Protein AF-A0A430R6B4-F1 (afdb_monomer)

Mean predicted aligned error: 9.4 Å

Nearest PDB structures (foldseek):
  2xro-assembly1_E  TM=3.980E-01  e=8.060E-06  Pseudomonas putida
  8ejv-assembly1_A  TM=4.024E-01  e=3.769E-05  Pseudomonas putida KT2440
  8eju-assembly1_A  TM=3.952E-01  e=7.681E-05  Pseudomonas putida KT2440
  5whm-assembly1_A  TM=3.702E-01  e=1.045E-03  Brucella abortus
  2g7u-assembly1_A  TM=3.696E-01  e=1.492E-03  Rhodococcus jostii RHA1

Seque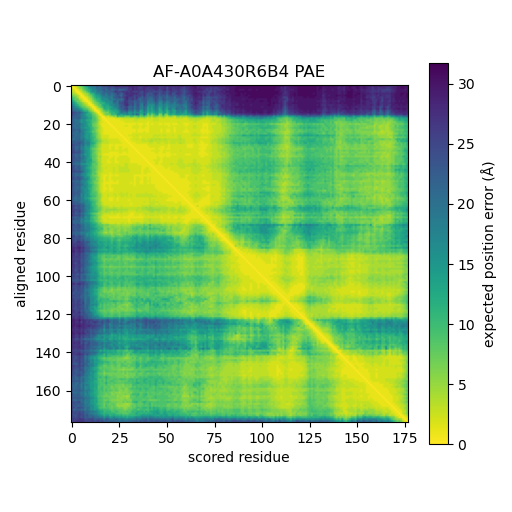nce (177 aa):
MRAPGYPLPHMDSRDIGPLKVLKLLYFNPEGLPLAEISRQLELSSRVVRRALRALEAEGFTAFDPMSRRYLIRYPHPFVDIPQAVDDPLFYQELVDAVFARTHLRAYVLSVRPWGLHLEATSGHQGQRLWPFPWNRKPATAHAHASAGGRAILAHLPEELVHGHLHRFPPKPFTPLT

Solvent-accessible surface area (backbone atoms only — not comparable to full-atom values): 10584 Å² total; per-residue (Å²): 136,83,81,83,83,74,84,75,75,91,72,60,88,85,74,45,53,44,60,53,51,51,56,52,28,67,79,34,60,84,32,43,38,67,69,54,53,16,60,78,66,76,40,56,63,68,57,48,49,52,25,50,51,53,34,37,76,66,32,50,29,39,76,40,85,85,81,56,19,40,26,59,30,42,74,49,63,90,55,94,66,84,76,77,77,84,57,55,53,56,50,44,54,54,15,45,56,50,18,77,74,65,78,44,71,28,70,34,74,48,80,49,60,82,18,23,28,50,61,23,66,29,76,57,91,89,64,79,84,47,55,47,76,91,70,49,58,66,74,39,61,52,30,80,81,36,75,66,36,40,57,53,48,72,74,46,59,66,72,53,42,51,55,51,38,73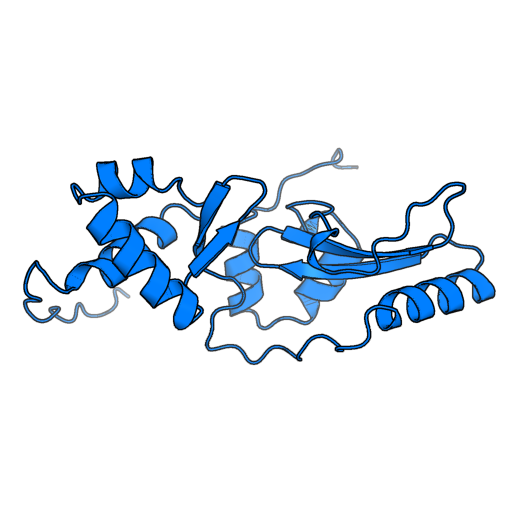,50,41,60,91,73,86,89,64,82,91,126

Secondary structure (DSSP, 8-state):
-PPP-PPPP---TTT-HHHHHHHHHHT-TT-B-HHHHHHHHT--HHHHHHHHHHHHHTTSEEEETTTTEEEE-SS-TTS--PPPPS-TTHHHHHHHHHHHHH-S-EEEEEEETTEEEEEEEES-TTPPP--SGGGPPEEES-GGGSHHHHHHHTTS-HHHHHHHHHHS-----S---

Radius of gyration: 19.56 Å; Cα contacts (8 Å, |Δi|>4): 222; chains: 1; bounding box: 59×36×47 Å

Structure (mmCIF, N/CA/C/O backbone):
data_AF-A0A430R6B4-F1
#
_entry.id   AF-A0A430R6B4-F1
#
loop_
_atom_site.group_PDB
_atom_site.id
_atom_site.type_symbol
_atom_site.label_atom_id
_atom_site.label_alt_id
_atom_site.label_comp_id
_atom_site.label_asym_id
_atom_site.label_entity_id
_atom_site.label_seq_id
_atom_site.pdbx_PDB_ins_code
_atom_site.Cartn_x
_atom_site.Cartn_y
_atom_site.Cartn_z
_atom_site.occupancy
_atom_site.B_iso_or_equiv
_atom_site.auth_seq_id
_atom_site.auth_comp_id
_atom_site.auth_asym_id
_atom_site.auth_atom_id
_atom_site.pdbx_PDB_model_num
ATOM 1 N N . MET A 1 1 ? -32.746 0.762 -8.325 1.00 36.72 1 MET A N 1
ATOM 2 C CA . MET A 1 1 ? -33.145 -0.419 -7.527 1.00 36.72 1 MET A CA 1
ATOM 3 C C . MET A 1 1 ? -32.350 -0.412 -6.227 1.00 36.72 1 MET A C 1
ATOM 5 O O . MET A 1 1 ? -31.131 -0.375 -6.295 1.00 36.72 1 MET A O 1
ATOM 9 N N . ARG A 1 2 ? -33.013 -0.345 -5.063 1.00 33.59 2 ARG A N 1
ATOM 10 C CA . ARG A 1 2 ? -32.363 -0.464 -3.743 1.00 33.59 2 ARG A CA 1
ATOM 11 C C . ARG A 1 2 ? -32.211 -1.951 -3.414 1.00 33.59 2 ARG A C 1
ATOM 13 O O . ARG A 1 2 ? -33.189 -2.682 -3.537 1.00 33.59 2 ARG A O 1
ATOM 20 N N . ALA A 1 3 ? -31.013 -2.384 -3.025 1.00 34.34 3 ALA A N 1
ATOM 21 C CA . ALA A 1 3 ? -30.776 -3.756 -2.582 1.00 34.34 3 ALA A CA 1
ATOM 22 C C . ALA A 1 3 ? -31.627 -4.083 -1.332 1.00 34.34 3 ALA A C 1
ATOM 24 O O . ALA A 1 3 ? -31.813 -3.199 -0.487 1.00 34.34 3 ALA A O 1
ATOM 25 N N . PRO A 1 4 ? -32.158 -5.313 -1.206 1.00 42.06 4 PRO A N 1
ATOM 26 C CA . PRO A 1 4 ? -32.977 -5.717 -0.068 1.00 42.06 4 PRO A CA 1
ATOM 27 C C . PRO A 1 4 ? -32.135 -5.748 1.214 1.00 42.06 4 PRO A C 1
ATOM 29 O O . PRO A 1 4 ? -31.066 -6.357 1.264 1.00 42.06 4 PRO A O 1
ATOM 32 N N . GLY A 1 5 ? -32.614 -5.060 2.251 1.00 37.56 5 GLY A N 1
ATOM 33 C CA . GLY A 1 5 ? -31.974 -5.027 3.562 1.00 37.56 5 GLY A CA 1
ATOM 34 C C . GLY A 1 5 ? -32.165 -6.354 4.286 1.00 37.56 5 GLY A C 1
ATOM 35 O O . GLY A 1 5 ? -33.255 -6.637 4.773 1.00 37.56 5 GLY A O 1
ATOM 36 N N . TYR A 1 6 ? -31.103 -7.152 4.374 1.00 35.84 6 TYR A N 1
ATOM 37 C CA . TYR A 1 6 ? -31.054 -8.282 5.295 1.00 35.84 6 TYR A CA 1
ATOM 38 C C . TYR A 1 6 ? -30.935 -7.749 6.730 1.00 35.84 6 TYR A C 1
ATOM 40 O O . TYR A 1 6 ? -30.003 -6.985 7.007 1.00 35.84 6 TYR A O 1
ATOM 48 N N . PRO A 1 7 ? -31.843 -8.112 7.654 1.00 38.75 7 PRO A N 1
ATOM 49 C CA . PRO A 1 7 ? -31.666 -7.777 9.057 1.00 38.75 7 PRO A CA 1
ATOM 50 C C . PRO A 1 7 ? -30.423 -8.508 9.571 1.00 38.75 7 PRO A C 1
ATOM 52 O O . PRO A 1 7 ? -30.335 -9.734 9.515 1.00 38.75 7 PRO A O 1
ATOM 55 N N . LEU A 1 8 ? -29.435 -7.739 10.030 1.00 42.75 8 LEU A N 1
ATOM 56 C CA . LEU A 1 8 ? -28.231 -8.298 10.633 1.00 42.75 8 LEU A CA 1
ATOM 57 C C . LEU A 1 8 ? -28.614 -8.979 11.960 1.00 42.75 8 LEU A C 1
ATOM 59 O O . LEU A 1 8 ? -29.357 -8.380 12.743 1.00 42.75 8 LEU A O 1
ATOM 63 N N . PRO A 1 9 ? -28.125 -10.203 12.236 1.00 42.97 9 PRO A N 1
ATOM 64 C CA . PRO A 1 9 ? -28.369 -10.869 13.508 1.00 42.97 9 PRO A CA 1
ATOM 65 C C . PRO A 1 9 ? -27.849 -10.006 14.660 1.00 42.97 9 PRO A C 1
ATOM 67 O O . PRO A 1 9 ? -26.835 -9.315 14.530 1.00 42.97 9 PRO A O 1
ATOM 70 N N . HIS A 1 10 ? -28.565 -10.030 15.784 1.00 43.12 10 HIS A N 1
ATOM 71 C CA . HIS A 1 10 ? -28.257 -9.244 16.974 1.00 43.12 10 HIS A CA 1
ATOM 72 C C . HIS A 1 10 ? -26.902 -9.700 17.546 1.00 43.12 10 HIS A C 1
ATOM 74 O O . HIS A 1 10 ? -26.824 -10.653 18.314 1.00 43.12 10 HIS A O 1
ATOM 80 N N . MET A 1 11 ? -25.812 -9.062 17.111 1.00 42.56 11 MET A N 1
ATOM 81 C CA . MET A 1 11 ? -24.463 -9.387 17.571 1.00 42.56 11 MET A CA 1
ATOM 82 C C . MET A 1 11 ? -24.251 -8.823 18.973 1.00 42.56 11 MET A C 1
ATOM 84 O O . MET A 1 11 ? -24.519 -7.647 19.230 1.00 42.56 11 MET A O 1
ATOM 88 N N . ASP A 1 12 ? -23.763 -9.665 19.877 1.00 44.97 12 ASP A N 1
ATOM 89 C CA . ASP A 1 12 ? -23.450 -9.279 21.244 1.00 44.97 12 ASP A CA 1
ATOM 90 C C . ASP A 1 12 ? -22.306 -8.247 21.265 1.00 44.97 12 ASP A C 1
ATOM 92 O O . ASP A 1 12 ? -21.306 -8.358 20.549 1.00 44.97 12 ASP A O 1
ATOM 96 N N . SER A 1 13 ? -22.461 -7.207 22.084 1.00 50.22 13 SER A N 1
ATOM 97 C CA . SER A 1 13 ? -21.647 -5.979 22.095 1.00 50.22 13 SER A CA 1
ATOM 98 C C . SER A 1 13 ? -20.134 -6.195 22.284 1.00 50.22 13 SER A C 1
ATOM 100 O O . SER A 1 13 ? -19.345 -5.296 21.971 1.00 50.22 13 SER A O 1
ATOM 102 N N . ARG A 1 14 ? -19.727 -7.379 22.762 1.00 50.97 14 ARG A N 1
A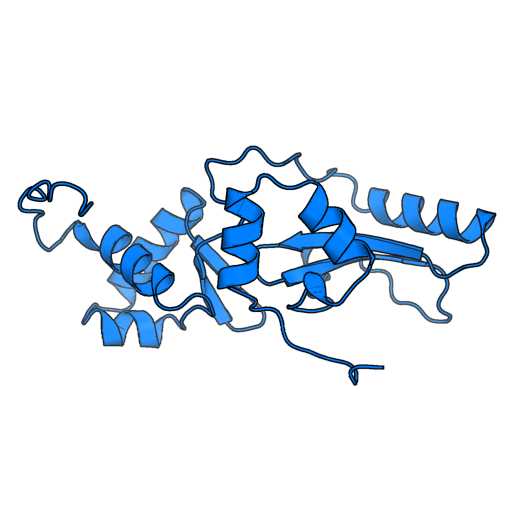TOM 103 C CA . ARG A 1 14 ? -18.344 -7.747 23.108 1.00 50.97 14 ARG A CA 1
ATOM 104 C C . ARG A 1 14 ? -17.543 -8.363 21.950 1.00 50.97 14 ARG A C 1
ATOM 106 O O . ARG A 1 14 ? -16.316 -8.262 21.986 1.00 50.97 14 ARG A O 1
ATOM 113 N N . ASP A 1 15 ? -18.203 -8.868 20.903 1.00 56.75 15 ASP A N 1
ATOM 114 C CA . ASP A 1 15 ? -17.559 -9.532 19.749 1.00 56.75 15 ASP A CA 1
ATOM 115 C C . ASP A 1 15 ? -17.577 -8.706 18.450 1.00 56.75 15 ASP A C 1
ATOM 117 O O . ASP A 1 15 ? -16.937 -9.053 17.460 1.00 56.75 15 ASP A O 1
ATOM 121 N N . ILE A 1 16 ? -18.216 -7.533 18.454 1.00 63.69 16 ILE A N 1
ATOM 122 C CA . ILE A 1 16 ? -18.302 -6.640 17.278 1.00 63.69 16 ILE A CA 1
ATOM 123 C C . ILE A 1 16 ? -17.039 -5.774 17.095 1.00 63.69 16 ILE A C 1
ATOM 125 O O . ILE A 1 16 ? -16.993 -4.924 16.211 1.00 63.69 16 ILE A O 1
ATOM 129 N N . GLY A 1 17 ? -16.011 -5.934 17.936 1.00 78.38 17 GLY A N 1
ATOM 130 C CA . GLY A 1 17 ? -14.803 -5.097 17.924 1.00 78.38 17 GLY A CA 1
ATOM 131 C C . GLY A 1 17 ? -14.117 -5.034 16.550 1.00 78.38 17 GLY A C 1
ATOM 132 O O . GLY A 1 17 ? -13.979 -3.936 16.009 1.00 78.38 17 GLY A O 1
ATOM 133 N N . PRO A 1 18 ? -13.740 -6.177 15.945 1.00 90.62 18 PRO A N 1
ATOM 134 C CA . PRO A 1 18 ? -13.118 -6.210 14.619 1.00 90.62 18 PRO A CA 1
ATOM 135 C C . PRO A 1 18 ? -14.007 -5.629 13.511 1.00 90.62 18 PRO A C 1
ATOM 137 O O . PRO A 1 18 ? -13.553 -4.792 12.736 1.00 90.62 18 PRO A O 1
ATOM 140 N N . LEU A 1 19 ? -15.294 -5.989 13.468 1.00 90.75 19 LEU A N 1
ATOM 141 C CA . LEU A 1 19 ? -16.218 -5.485 12.443 1.00 90.75 19 LEU A CA 1
ATOM 142 C C . LEU A 1 19 ? -16.472 -3.976 12.573 1.00 90.75 19 LEU A C 1
ATOM 144 O O . LEU A 1 19 ? -16.526 -3.274 11.566 1.00 90.75 19 LEU A O 1
ATOM 148 N N . LYS A 1 20 ? -16.580 -3.452 13.802 1.00 91.38 20 LYS A N 1
ATOM 149 C CA . LYS A 1 20 ? -16.680 -2.006 14.060 1.00 91.38 20 LYS A CA 1
ATOM 150 C C . LYS A 1 20 ? -15.428 -1.269 13.591 1.00 91.38 20 LYS A C 1
ATOM 152 O O . LYS A 1 20 ? -15.552 -0.214 12.976 1.00 91.38 20 LYS A O 1
ATOM 157 N N . VAL A 1 21 ? -14.242 -1.831 13.838 1.00 94.56 21 VAL A N 1
ATOM 158 C CA . VAL A 1 21 ? -12.972 -1.269 13.355 1.00 94.56 21 VAL A CA 1
ATOM 159 C C . VAL A 1 21 ? -12.921 -1.273 11.829 1.00 94.56 21 VAL A C 1
ATOM 161 O O . VAL A 1 21 ? -12.624 -0.235 11.246 1.00 94.56 21 VAL A O 1
ATOM 164 N N . LEU A 1 22 ? -13.271 -2.382 11.171 1.00 92.62 22 LEU A N 1
ATOM 165 C CA . LEU A 1 22 ? -13.315 -2.443 9.706 1.00 92.62 22 LEU A CA 1
ATOM 166 C C . LEU A 1 22 ? -14.293 -1.432 9.117 1.00 92.62 22 LEU A C 1
ATOM 168 O O . LEU A 1 22 ? -13.925 -0.688 8.212 1.00 92.62 22 LEU A O 1
ATOM 172 N N . LYS A 1 23 ? -15.514 -1.361 9.658 1.00 92.31 23 LYS A N 1
ATOM 173 C CA . LYS A 1 23 ? -16.519 -0.386 9.226 1.00 92.31 23 LYS A CA 1
ATOM 174 C C . LYS A 1 23 ? -16.000 1.042 9.377 1.00 92.31 23 LYS A C 1
ATOM 176 O O . LYS A 1 23 ? -16.183 1.847 8.473 1.00 92.31 23 LYS A O 1
ATOM 181 N N . LEU A 1 24 ? -15.343 1.357 10.493 1.00 94.06 24 LEU A N 1
ATOM 182 C CA . LEU A 1 24 ? -14.777 2.682 10.709 1.00 94.06 24 LEU A CA 1
ATOM 183 C C . LEU A 1 24 ? -13.667 2.998 9.695 1.00 94.06 24 LEU A C 1
ATOM 185 O O . LEU A 1 24 ? -13.691 4.060 9.081 1.00 94.06 24 LEU A O 1
ATOM 189 N N . LEU A 1 25 ? -12.725 2.078 9.485 1.00 91.56 25 LEU A N 1
ATOM 190 C CA . LEU A 1 25 ? -11.629 2.272 8.532 1.00 91.56 25 LEU A CA 1
ATOM 191 C C . LEU A 1 25 ? -12.112 2.326 7.074 1.00 91.56 25 LEU A C 1
ATOM 193 O O . LEU A 1 25 ? -11.490 2.997 6.260 1.00 91.56 25 LEU A O 1
ATOM 197 N N . TYR A 1 26 ? -13.234 1.683 6.744 1.00 87.50 26 TYR A N 1
ATOM 198 C CA . TYR A 1 26 ? -13.853 1.771 5.417 1.00 87.50 26 TYR A CA 1
ATOM 199 C C . TYR A 1 26 ? -14.278 3.202 5.070 1.00 87.50 26 TYR A C 1
ATOM 201 O O . TYR A 1 26 ? -14.054 3.659 3.952 1.00 87.50 26 TYR A O 1
ATOM 209 N N . PHE A 1 27 ? -14.828 3.932 6.042 1.00 87.25 27 PHE A N 1
ATOM 210 C CA . PHE A 1 27 ? -15.220 5.333 5.866 1.00 87.25 27 PHE A CA 1
ATOM 211 C C . PHE A 1 27 ? -14.067 6.334 6.051 1.00 87.25 27 PHE A C 1
ATOM 213 O O . PHE A 1 27 ? -14.273 7.522 5.833 1.00 87.25 27 PHE A O 1
ATOM 220 N N . ASN A 1 28 ? -12.874 5.873 6.437 1.00 88.25 28 ASN A N 1
ATOM 221 C CA . ASN A 1 28 ? -11.681 6.704 6.633 1.00 88.25 28 ASN A CA 1
ATOM 222 C C . ASN A 1 28 ? -10.501 6.077 5.863 1.00 88.25 28 ASN A C 1
ATOM 224 O O . ASN A 1 28 ? -9.623 5.460 6.477 1.00 88.25 28 ASN A O 1
ATOM 228 N N . PRO A 1 29 ? -10.492 6.145 4.517 1.00 79.38 29 PRO A N 1
ATOM 229 C CA . PRO A 1 29 ? -9.529 5.425 3.678 1.00 79.38 29 PRO A CA 1
ATOM 230 C C . PRO A 1 29 ? -8.070 5.891 3.842 1.00 79.38 29 PRO A C 1
ATOM 232 O O . PRO A 1 29 ? -7.138 5.120 3.603 1.00 79.38 29 PRO A O 1
ATOM 235 N N . GLU A 1 30 ? -7.847 7.124 4.294 1.00 80.31 30 GLU A N 1
ATOM 236 C CA . GLU A 1 30 ? -6.547 7.648 4.732 1.00 80.31 30 GLU A CA 1
ATOM 237 C C . GLU A 1 30 ? -6.039 6.989 6.026 1.00 80.31 30 GLU A C 1
ATOM 239 O O . GLU A 1 30 ? -4.856 7.080 6.364 1.00 80.31 30 GLU A O 1
ATOM 244 N N . GLY A 1 31 ? -6.940 6.297 6.721 1.00 89.19 31 GLY A N 1
ATOM 245 C CA . GLY A 1 31 ? -6.733 5.564 7.952 1.00 89.19 31 GLY A CA 1
ATOM 246 C C . GLY A 1 31 ? -6.585 6.432 9.190 1.00 89.19 31 GLY A C 1
ATOM 247 O O . GLY A 1 31 ? -6.429 7.654 9.144 1.00 89.19 31 GLY A O 1
ATOM 248 N N . LEU A 1 32 ? -6.619 5.770 10.342 1.00 94.44 32 LEU A N 1
ATOM 249 C CA . LEU A 1 32 ? -6.758 6.431 11.635 1.00 94.44 32 LEU A CA 1
ATOM 250 C C . LEU A 1 32 ? -5.659 6.010 12.620 1.00 94.44 32 LEU A C 1
ATOM 252 O O . LEU A 1 32 ? -5.283 4.834 12.674 1.00 94.44 32 LEU A O 1
ATOM 256 N N . PRO A 1 33 ? -5.153 6.937 13.452 1.00 95.44 33 PRO A N 1
ATOM 257 C CA . PRO A 1 33 ? -4.337 6.583 14.606 1.00 95.44 33 PRO A CA 1
ATOM 258 C C . PRO A 1 33 ? -5.130 5.736 15.612 1.00 95.44 33 PRO A C 1
ATOM 260 O O . PRO A 1 33 ? -6.336 5.908 15.783 1.00 95.44 33 PRO A O 1
ATOM 263 N N . LEU A 1 34 ? -4.440 4.883 16.377 1.00 95.06 34 LEU A N 1
ATOM 264 C CA . LEU A 1 34 ? -5.071 4.029 17.398 1.00 95.06 34 LEU A CA 1
ATOM 265 C C . LEU A 1 34 ? -5.945 4.809 18.398 1.00 95.06 34 LEU A C 1
ATOM 267 O O . LEU A 1 34 ? -7.016 4.341 18.790 1.00 95.06 34 LE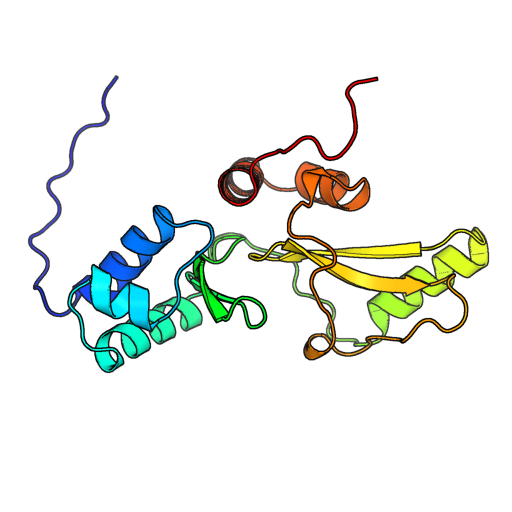U A O 1
ATOM 271 N N . ALA A 1 35 ? -5.462 5.971 18.845 1.00 94.81 35 ALA A N 1
ATOM 272 C CA . ALA A 1 35 ? -6.166 6.810 19.813 1.00 94.81 35 ALA A CA 1
ATOM 273 C C . ALA A 1 35 ? -7.495 7.325 19.245 1.00 94.81 35 ALA A C 1
ATOM 275 O O . ALA A 1 35 ? -8.499 7.364 19.950 1.00 94.81 35 ALA A O 1
ATOM 276 N N . GLU A 1 36 ? -7.517 7.646 17.954 1.00 96.12 36 GLU A N 1
ATOM 277 C CA . GLU A 1 36 ? -8.713 8.119 17.274 1.00 96.12 36 GLU A CA 1
ATOM 278 C C . GLU A 1 36 ? -9.732 7.001 17.063 1.00 96.12 36 GLU A C 1
ATOM 280 O O . GLU A 1 36 ? -10.909 7.199 17.347 1.00 96.12 36 GLU A O 1
ATOM 285 N N . ILE A 1 37 ? -9.278 5.800 16.692 1.00 96.12 37 ILE A N 1
ATOM 286 C CA . ILE A 1 37 ? -10.142 4.610 16.621 1.00 96.12 37 ILE A CA 1
ATOM 287 C C . ILE A 1 37 ? -10.757 4.313 17.996 1.00 96.12 37 ILE A C 1
ATOM 289 O O . ILE A 1 37 ? -11.951 4.051 18.101 1.00 96.12 37 ILE A O 1
ATOM 293 N N . SER A 1 38 ? -9.950 4.392 19.062 1.00 94.44 38 SER A N 1
ATOM 294 C CA . SER A 1 38 ? -10.416 4.195 20.446 1.00 94.44 38 SER A CA 1
ATOM 295 C C . SER A 1 38 ? -11.498 5.210 20.822 1.00 94.44 38 SER A C 1
ATOM 297 O O . SER A 1 38 ? -12.541 4.827 21.344 1.00 94.44 38 SER A O 1
ATOM 299 N N . ARG A 1 39 ? -11.270 6.490 20.501 1.00 94.25 39 ARG A N 1
ATOM 300 C CA . ARG A 1 39 ? -12.202 7.591 20.765 1.00 94.25 39 ARG A CA 1
ATOM 301 C C . ARG A 1 39 ? -13.516 7.428 20.002 1.00 94.25 39 ARG A C 1
ATOM 303 O O . ARG A 1 39 ? -14.569 7.527 20.613 1.00 94.25 39 ARG A O 1
ATOM 310 N N . GLN A 1 40 ? -13.462 7.179 18.694 1.00 93.31 40 GLN A N 1
ATOM 311 C CA . GLN A 1 40 ? -14.663 7.113 17.851 1.00 93.31 40 GLN A CA 1
ATOM 312 C C . GLN A 1 40 ? -15.526 5.877 18.118 1.00 93.31 40 GLN A C 1
ATOM 314 O O . GLN A 1 40 ? -16.735 5.924 17.921 1.00 93.31 40 GLN A O 1
ATOM 319 N N . LEU A 1 41 ? -14.919 4.770 18.552 1.00 92.44 41 LEU A N 1
ATOM 320 C CA . LEU A 1 41 ? -15.657 3.555 18.897 1.00 92.44 41 LEU A CA 1
ATOM 321 C C . LEU A 1 41 ? -16.059 3.489 20.375 1.00 92.44 41 LEU A C 1
ATOM 323 O O . LEU A 1 41 ? -16.725 2.529 20.755 1.00 92.44 41 LEU A O 1
ATOM 327 N N . GLU A 1 42 ? -15.631 4.457 21.193 1.00 90.75 42 GLU A N 1
ATOM 328 C CA . GLU A 1 42 ? -15.799 4.455 22.653 1.00 90.75 42 GLU A CA 1
ATOM 329 C C . GLU A 1 42 ? -15.262 3.162 23.302 1.00 90.75 42 GLU A C 1
ATOM 331 O O . GLU A 1 42 ? -15.824 2.604 24.243 1.00 90.75 42 GLU A O 1
ATOM 336 N N . LEU A 1 43 ? -14.140 2.656 22.778 1.00 89.62 43 LEU A N 1
ATOM 337 C CA . LEU A 1 43 ? -13.492 1.426 23.236 1.00 89.62 43 LEU A CA 1
ATOM 338 C C . LEU A 1 43 ? -12.129 1.725 23.853 1.00 89.62 43 LEU A C 1
ATOM 340 O O . LEU A 1 43 ? -11.384 2.589 23.392 1.00 89.62 43 LEU A O 1
ATOM 344 N N . SER A 1 44 ? -11.735 0.933 24.853 1.00 90.81 44 SER A N 1
ATOM 345 C CA . SER A 1 44 ? -10.379 1.037 25.397 1.00 90.81 44 SER A CA 1
ATOM 346 C C . SER A 1 44 ? -9.326 0.703 24.334 1.00 90.81 44 SER A C 1
ATOM 348 O O . SER A 1 44 ? -9.488 -0.221 23.528 1.00 90.81 44 SER A O 1
ATOM 350 N N . SER A 1 45 ? -8.172 1.374 24.388 1.00 92.00 45 SER A N 1
ATOM 351 C CA . SER A 1 45 ? -7.064 1.102 23.460 1.00 92.00 45 SER A CA 1
ATOM 352 C C . SER A 1 45 ? -6.545 -0.340 23.536 1.00 92.00 45 SER A C 1
ATOM 354 O O . SER A 1 45 ? -5.905 -0.809 22.596 1.00 92.00 45 SER A O 1
ATOM 356 N N . ARG A 1 46 ? -6.790 -1.063 24.640 1.00 90.00 46 ARG A N 1
ATOM 357 C CA . ARG A 1 46 ? -6.487 -2.500 24.755 1.00 90.00 46 ARG A CA 1
ATOM 358 C C . ARG A 1 46 ? -7.417 -3.336 23.874 1.00 90.00 46 ARG A C 1
ATOM 360 O O . ARG A 1 46 ? -6.936 -4.216 23.166 1.00 90.00 46 ARG A O 1
ATOM 367 N N . VAL A 1 47 ? -8.718 -3.040 23.890 1.00 90.69 47 VAL A N 1
ATOM 368 C CA . VAL A 1 47 ? -9.723 -3.725 23.061 1.00 90.69 47 VAL A CA 1
ATOM 369 C C . VAL A 1 47 ? -9.474 -3.446 21.582 1.00 90.69 47 VAL A C 1
ATOM 371 O O . VAL A 1 47 ? -9.401 -4.388 20.795 1.00 90.69 47 VAL A O 1
ATOM 374 N N . VAL A 1 48 ? -9.245 -2.182 21.213 1.00 93.06 48 VAL A N 1
ATOM 375 C CA . VAL A 1 48 ? -8.956 -1.806 19.820 1.00 93.06 48 VAL A CA 1
ATOM 376 C C . VAL A 1 48 ? -7.670 -2.458 19.316 1.00 93.06 48 VAL A C 1
ATOM 378 O O . VAL A 1 48 ? -7.666 -3.016 18.225 1.00 93.06 48 VAL A O 1
ATOM 381 N N . ARG A 1 49 ? -6.592 -2.477 20.115 1.00 93.19 49 ARG A N 1
ATOM 382 C CA . ARG A 1 49 ? -5.354 -3.184 19.737 1.00 93.19 49 ARG A CA 1
ATOM 383 C C . ARG A 1 49 ? -5.572 -4.673 19.514 1.00 93.19 49 ARG A C 1
ATOM 385 O O . ARG A 1 49 ? -4.998 -5.224 18.584 1.00 93.19 49 ARG A O 1
ATOM 392 N N . ARG A 1 50 ? -6.379 -5.329 20.353 1.00 92.44 50 ARG A N 1
ATOM 393 C CA . ARG A 1 50 ? -6.707 -6.749 20.170 1.00 92.44 50 ARG A CA 1
ATOM 394 C C . ARG A 1 50 ? -7.458 -6.974 18.856 1.00 92.44 50 ARG A C 1
ATOM 396 O O . ARG A 1 50 ? -7.110 -7.893 18.128 1.00 92.44 50 ARG A O 1
ATOM 403 N N . ALA A 1 51 ? -8.437 -6.122 18.550 1.00 93.56 51 ALA A N 1
ATOM 404 C CA . ALA A 1 51 ? -9.192 -6.191 17.302 1.00 93.56 51 ALA A CA 1
ATOM 405 C C . ALA A 1 51 ? -8.300 -5.954 16.072 1.00 93.56 51 ALA A C 1
ATOM 407 O O . ALA A 1 51 ? -8.325 -6.758 15.151 1.00 93.56 51 ALA A O 1
ATOM 408 N N . LEU A 1 52 ? -7.467 -4.907 16.082 1.00 94.75 52 LEU A N 1
ATOM 409 C CA . LEU A 1 52 ? -6.533 -4.609 14.991 1.00 94.75 52 LEU A CA 1
ATOM 410 C C . LEU A 1 52 ? -5.531 -5.741 14.766 1.00 94.75 52 LEU A C 1
ATOM 412 O O . LEU A 1 52 ? -5.332 -6.132 13.629 1.00 94.75 52 LEU A O 1
ATOM 416 N N . ARG A 1 53 ? -4.968 -6.329 15.829 1.00 92.94 53 ARG A N 1
ATOM 417 C CA . ARG A 1 53 ? -4.064 -7.482 15.693 1.00 92.94 53 ARG A CA 1
ATOM 418 C C . ARG A 1 53 ? -4.737 -8.678 15.025 1.00 92.94 53 ARG A C 1
ATOM 420 O O . ARG A 1 53 ? -4.112 -9.319 14.192 1.00 92.94 53 ARG A O 1
ATOM 427 N N . ALA A 1 54 ? -5.988 -8.972 15.384 1.00 92.00 54 ALA A N 1
ATOM 428 C CA . ALA A 1 54 ? -6.747 -10.042 14.739 1.00 92.00 54 ALA A CA 1
ATOM 429 C C . ALA A 1 54 ? -6.990 -9.731 13.252 1.00 92.00 54 ALA A C 1
ATOM 431 O O . ALA A 1 54 ? -6.767 -10.577 12.399 1.00 92.00 54 ALA A O 1
ATOM 432 N N . LEU A 1 55 ? -7.371 -8.492 12.932 1.00 93.25 55 LEU A N 1
ATOM 433 C CA . LEU A 1 55 ? -7.581 -8.059 11.550 1.00 93.25 55 LEU A CA 1
ATOM 434 C C . LEU A 1 55 ? -6.291 -8.034 10.717 1.00 93.25 55 LEU A C 1
ATOM 436 O O . LEU A 1 55 ? -6.336 -8.345 9.533 1.00 93.25 55 LEU A O 1
ATOM 440 N N . GLU A 1 56 ? -5.152 -7.659 11.302 1.00 91.25 56 GLU A N 1
ATOM 441 C CA . GLU A 1 56 ? -3.842 -7.691 10.640 1.00 91.25 56 GLU A CA 1
ATOM 442 C C . GLU A 1 56 ? -3.375 -9.125 10.387 1.00 91.25 56 GLU A C 1
ATOM 444 O O . GLU A 1 56 ? -2.863 -9.401 9.305 1.00 91.25 56 GLU A O 1
ATOM 449 N N . ALA A 1 57 ? -3.587 -10.035 11.345 1.00 88.94 57 ALA A N 1
ATOM 450 C CA . ALA A 1 57 ? -3.248 -11.451 11.194 1.00 88.94 57 ALA A CA 1
ATOM 451 C C . ALA A 1 57 ? -4.010 -12.105 10.030 1.00 88.94 57 ALA A C 1
ATOM 453 O O . ALA A 1 57 ? -3.427 -12.868 9.269 1.00 88.94 57 ALA A O 1
ATOM 454 N N . GLU A 1 58 ? -5.277 -11.733 9.850 1.00 89.62 58 GLU A N 1
ATOM 455 C CA . GLU A 1 58 ? -6.127 -12.185 8.739 1.00 89.62 58 GLU A CA 1
ATOM 456 C C . GLU A 1 58 ? -5.964 -11.331 7.461 1.00 89.62 58 GLU A C 1
ATOM 458 O O . GLU A 1 58 ? -6.668 -11.515 6.470 1.00 89.62 58 GLU A O 1
ATOM 463 N N . GLY A 1 59 ? -5.061 -10.344 7.463 1.00 88.06 59 GLY A N 1
ATOM 464 C CA . GLY A 1 59 ? -4.770 -9.516 6.293 1.00 88.06 59 GLY A CA 1
ATOM 465 C C . GLY A 1 59 ? -5.866 -8.515 5.903 1.00 88.06 59 GLY A C 1
ATOM 466 O O . GLY A 1 59 ? -5.846 -8.002 4.788 1.00 88.06 59 GLY A O 1
ATOM 467 N N . PHE A 1 60 ? -6.814 -8.181 6.777 1.00 90.69 60 PHE A N 1
ATOM 468 C CA . PHE A 1 60 ? -7.832 -7.159 6.492 1.00 90.69 60 PHE A CA 1
ATOM 469 C C . PHE A 1 60 ? -7.347 -5.731 6.732 1.00 90.69 60 PHE A C 1
ATOM 471 O O . PHE A 1 60 ? -7.801 -4.796 6.065 1.00 90.69 60 PHE A O 1
ATOM 478 N N . THR A 1 61 ? -6.431 -5.542 7.679 1.00 92.19 61 THR A N 1
ATOM 479 C CA . THR A 1 61 ? -5.860 -4.231 8.002 1.00 92.19 61 THR A CA 1
ATOM 480 C C . THR A 1 61 ? -4.347 -4.229 7.878 1.00 92.19 61 THR A C 1
ATOM 482 O O . THR A 1 61 ? -3.708 -5.277 7.884 1.00 92.19 61 THR A O 1
ATOM 485 N N . ALA A 1 62 ? -3.770 -3.037 7.760 1.00 89.12 62 ALA A N 1
ATOM 486 C CA . ALA A 1 62 ? -2.331 -2.827 7.800 1.00 89.12 62 ALA A CA 1
ATOM 487 C C . ALA A 1 62 ? -2.002 -1.554 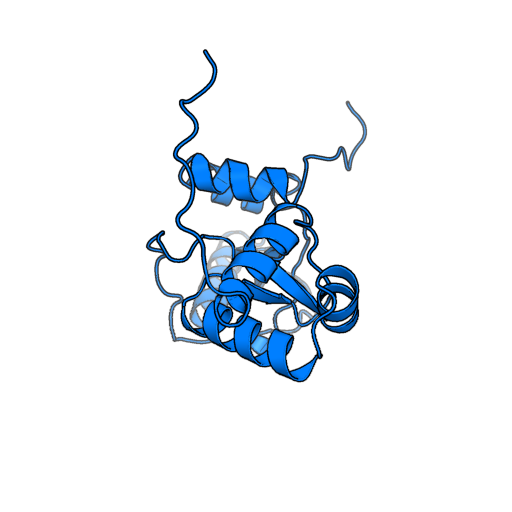8.584 1.00 89.12 62 ALA A C 1
ATOM 489 O O . ALA A 1 62 ? -2.683 -0.534 8.439 1.00 89.12 62 ALA A O 1
ATOM 490 N N . PHE A 1 63 ? -0.936 -1.600 9.377 1.00 88.75 63 PHE A N 1
ATOM 491 C CA . PHE A 1 63 ? -0.315 -0.419 9.956 1.00 88.75 63 PHE A CA 1
ATOM 492 C C . PHE A 1 63 ? 0.662 0.218 8.963 1.00 88.75 63 PHE A C 1
ATOM 494 O O . PHE A 1 63 ? 1.613 -0.424 8.518 1.00 88.75 63 PHE A O 1
ATOM 501 N N . ASP A 1 64 ? 0.450 1.492 8.635 1.00 83.38 64 ASP A N 1
ATOM 502 C CA . ASP A 1 64 ? 1.433 2.284 7.898 1.00 83.38 64 ASP A CA 1
ATOM 503 C C . ASP A 1 64 ? 2.449 2.887 8.884 1.00 83.38 64 ASP A C 1
ATOM 505 O O . ASP A 1 64 ? 2.095 3.777 9.670 1.00 83.38 64 ASP A O 1
ATOM 509 N N . PRO A 1 65 ? 3.720 2.439 8.854 1.00 76.12 65 PRO A N 1
ATOM 510 C CA . PRO A 1 65 ? 4.739 2.900 9.788 1.00 76.12 65 PRO A CA 1
ATOM 511 C C . PRO A 1 65 ? 5.121 4.370 9.590 1.00 76.12 65 PRO A C 1
ATOM 513 O O . PRO A 1 65 ? 5.654 4.979 10.517 1.00 76.12 65 PRO A O 1
ATOM 516 N N . MET A 1 66 ? 4.850 4.960 8.421 1.00 73.50 66 MET A N 1
ATOM 517 C CA . MET A 1 66 ? 5.196 6.351 8.138 1.00 73.50 66 MET A CA 1
ATOM 518 C C . MET A 1 66 ? 4.157 7.324 8.666 1.00 73.50 66 MET A C 1
ATOM 520 O O . MET A 1 66 ? 4.508 8.267 9.373 1.00 73.50 66 MET A O 1
ATOM 524 N N . SER A 1 67 ? 2.881 7.094 8.359 1.00 78.25 67 SER A N 1
ATOM 525 C CA . SER A 1 67 ? 1.800 7.944 8.870 1.00 78.25 67 SER A CA 1
ATOM 526 C C . SER A 1 67 ? 1.354 7.567 10.287 1.00 78.25 67 SER A C 1
ATOM 528 O O . SER A 1 67 ? 0.635 8.335 10.928 1.00 78.25 67 SER A O 1
ATOM 530 N N . ARG A 1 68 ? 1.796 6.405 10.795 1.00 87.38 68 ARG A N 1
ATOM 531 C CA . ARG A 1 68 ? 1.385 5.804 12.075 1.00 87.38 68 ARG A CA 1
ATOM 532 C C . ARG A 1 68 ? -0.129 5.596 12.173 1.00 87.38 68 ARG A C 1
ATOM 534 O O . ARG A 1 68 ? -0.717 5.738 13.251 1.00 87.38 68 ARG A O 1
ATOM 541 N N . ARG A 1 69 ? -0.756 5.256 11.048 1.00 90.69 69 ARG A N 1
ATOM 542 C CA . ARG A 1 69 ? -2.201 5.035 10.914 1.00 90.69 69 ARG A CA 1
ATOM 543 C C . ARG A 1 69 ? -2.492 3.575 10.605 1.00 90.69 69 ARG A C 1
ATOM 545 O O . ARG A 1 69 ? -1.723 2.910 9.916 1.00 90.69 69 ARG A O 1
ATOM 552 N N . TYR A 1 70 ? -3.620 3.092 11.111 1.00 92.75 70 TYR A N 1
ATOM 553 C CA . TYR A 1 70 ? -4.190 1.815 10.703 1.00 92.75 70 TYR A CA 1
ATOM 554 C C . TYR A 1 70 ? -5.125 2.038 9.531 1.00 92.75 70 TYR A C 1
ATOM 556 O O . TYR A 1 70 ? -5.872 3.015 9.492 1.00 92.75 70 TYR A O 1
ATOM 564 N N . LEU A 1 71 ? -5.061 1.118 8.585 1.00 89.44 71 LEU A N 1
ATOM 565 C CA . LEU A 1 71 ? -5.685 1.231 7.283 1.00 89.44 71 LEU A CA 1
ATOM 566 C C . LEU A 1 71 ? -6.396 -0.080 6.966 1.00 89.44 71 LEU A C 1
ATOM 568 O O . LEU A 1 71 ? -5.955 -1.139 7.417 1.00 89.44 71 LEU A O 1
ATOM 572 N N . ILE A 1 72 ? -7.408 -0.037 6.102 1.00 87.44 72 ILE A N 1
ATOM 573 C CA . ILE A 1 72 ? -7.792 -1.243 5.366 1.00 87.44 72 ILE A CA 1
ATOM 574 C C . ILE A 1 72 ? -6.624 -1.635 4.455 1.00 87.44 72 ILE A C 1
ATOM 576 O O . ILE A 1 72 ? -6.039 -0.788 3.766 1.00 87.44 72 ILE A O 1
ATOM 580 N N . ARG A 1 73 ? -6.252 -2.919 4.489 1.00 83.50 73 ARG A N 1
ATOM 581 C CA . ARG A 1 73 ? -5.211 -3.459 3.617 1.00 83.50 73 ARG A CA 1
ATOM 582 C C . ARG A 1 73 ? -5.724 -3.464 2.182 1.00 83.50 73 ARG A C 1
ATOM 584 O O . ARG A 1 73 ? -6.847 -3.873 1.905 1.00 83.50 73 ARG A O 1
ATOM 591 N N . TYR A 1 74 ? -4.852 -3.037 1.283 1.00 72.12 74 TYR A N 1
ATOM 592 C CA . TYR A 1 74 ? -5.052 -3.094 -0.150 1.00 72.12 74 TYR A CA 1
ATOM 593 C C . TYR A 1 74 ? -3.784 -3.650 -0.827 1.00 72.12 74 TYR A C 1
ATOM 595 O O . TYR A 1 74 ? -2.710 -3.095 -0.601 1.00 72.12 74 TYR A O 1
ATOM 603 N N . PRO A 1 75 ? -3.858 -4.696 -1.663 1.00 71.62 75 PRO A N 1
ATOM 604 C CA . PRO A 1 75 ? -5.065 -5.434 -2.040 1.00 71.62 75 PRO A CA 1
ATOM 605 C C . PRO A 1 75 ? -5.712 -6.172 -0.859 1.00 71.62 75 PRO A C 1
ATOM 607 O O . PRO A 1 75 ? -5.056 -6.453 0.151 1.00 71.62 75 PRO A O 1
ATOM 610 N N . HIS A 1 76 ? -7.013 -6.445 -0.972 1.00 73.50 76 HIS A N 1
ATOM 611 C CA . HIS A 1 76 ? -7.762 -7.213 0.026 1.00 73.50 76 HIS A CA 1
ATOM 612 C C . HIS A 1 76 ? -7.192 -8.637 0.174 1.00 73.50 76 HIS A C 1
ATOM 614 O O . HIS A 1 76 ? -6.593 -9.144 -0.774 1.00 73.50 76 HIS A O 1
ATOM 620 N N . PRO A 1 77 ? -7.355 -9.297 1.338 1.00 75.19 77 PRO A N 1
ATOM 621 C CA . PRO A 1 77 ? -6.759 -10.616 1.587 1.00 75.19 77 PRO A CA 1
ATOM 622 C C . PRO A 1 77 ? -7.301 -11.713 0.662 1.00 75.19 77 PRO A C 1
ATOM 624 O O . PRO A 1 77 ? -6.644 -12.725 0.476 1.00 75.19 77 PRO A O 1
ATOM 627 N N . PHE A 1 78 ? -8.462 -11.491 0.045 1.00 76.69 78 PHE A N 1
ATOM 628 C CA . PHE A 1 78 ? -9.073 -12.408 -0.920 1.00 76.69 78 PHE A CA 1
ATOM 629 C C . PHE A 1 78 ? -8.479 -12.325 -2.328 1.00 76.69 78 PHE A C 1
ATOM 631 O O . PHE A 1 78 ? -8.955 -13.008 -3.228 1.00 76.69 78 PHE A O 1
ATOM 638 N N . VAL A 1 79 ? -7.494 -11.452 -2.544 1.00 71.81 79 VAL A N 1
ATOM 639 C CA . VAL A 1 79 ? -6.798 -11.356 -3.823 1.00 71.81 79 VAL A CA 1
ATOM 640 C C . VAL A 1 79 ? -5.454 -12.046 -3.706 1.00 71.81 79 VAL A C 1
ATOM 642 O O . VAL A 1 79 ? -4.597 -11.623 -2.925 1.00 71.81 79 VAL A O 1
ATOM 645 N N . ASP A 1 80 ? -5.263 -13.049 -4.556 1.00 71.44 80 ASP A N 1
ATOM 646 C CA . ASP A 1 80 ? -3.967 -13.669 -4.779 1.00 71.44 80 ASP A CA 1
ATOM 647 C C . ASP A 1 80 ? -3.030 -12.670 -5.458 1.00 71.44 80 ASP A C 1
ATOM 649 O O . ASP A 1 80 ? -3.226 -12.249 -6.599 1.00 71.44 80 ASP A O 1
ATOM 653 N N . ILE A 1 81 ? -1.999 -12.264 -4.723 1.00 70.19 81 ILE A N 1
ATOM 654 C CA . ILE A 1 81 ? -0.915 -11.433 -5.238 1.00 70.19 81 ILE A CA 1
ATOM 655 C C . ILE A 1 81 ? 0.307 -12.341 -5.365 1.00 70.19 81 ILE A C 1
ATOM 657 O O . ILE A 1 81 ? 0.603 -13.065 -4.408 1.00 70.19 81 ILE A O 1
ATOM 661 N N . PRO A 1 82 ? 1.055 -12.282 -6.481 1.00 72.69 82 PRO A N 1
ATOM 662 C CA . PRO A 1 82 ? 2.347 -12.945 -6.573 1.00 72.69 82 PRO A CA 1
ATOM 663 C C . PRO A 1 82 ? 3.216 -12.596 -5.362 1.00 72.69 82 PRO A C 1
ATOM 665 O O . PRO A 1 82 ? 3.336 -11.424 -4.986 1.00 72.69 82 PRO A O 1
ATOM 668 N N . GLN A 1 83 ? 3.801 -13.614 -4.730 1.00 72.44 83 GLN A N 1
ATOM 669 C CA . GLN A 1 83 ? 4.720 -13.377 -3.626 1.00 72.44 83 GLN A CA 1
ATOM 670 C C . GLN A 1 83 ? 5.936 -12.598 -4.128 1.00 72.44 83 GLN A C 1
ATOM 672 O O . GLN A 1 83 ? 6.386 -12.767 -5.263 1.00 72.44 83 GLN A O 1
ATOM 677 N N . ALA A 1 84 ? 6.442 -11.703 -3.280 1.00 73.94 84 ALA A N 1
ATOM 678 C CA . ALA A 1 84 ? 7.695 -11.031 -3.576 1.00 73.94 84 ALA A CA 1
ATOM 679 C C . ALA A 1 84 ? 8.816 -12.075 -3.642 1.00 73.94 84 ALA A C 1
ATOM 681 O O . ALA A 1 84 ? 8.800 -13.044 -2.890 1.00 73.94 84 ALA A O 1
ATOM 682 N N . VAL A 1 85 ? 9.781 -11.858 -4.531 1.00 82.62 85 VAL A N 1
ATOM 683 C CA . VAL A 1 85 ? 10.979 -12.696 -4.591 1.00 82.62 85 VAL A CA 1
ATOM 684 C C . VAL A 1 85 ? 11.769 -12.525 -3.289 1.00 82.62 85 VAL A C 1
ATOM 686 O O . VAL A 1 85 ? 11.990 -11.392 -2.856 1.00 82.62 85 VAL A O 1
ATOM 689 N N . ASP A 1 86 ? 12.170 -13.641 -2.675 1.00 82.12 86 ASP A N 1
ATOM 690 C CA . ASP A 1 86 ? 12.875 -13.653 -1.383 1.00 82.12 86 ASP A CA 1
ATOM 691 C C . ASP A 1 86 ? 14.303 -13.099 -1.467 1.00 82.12 86 ASP A C 1
ATOM 693 O O . ASP A 1 86 ? 14.854 -12.645 -0.463 1.00 82.12 86 ASP A O 1
ATOM 697 N N . ASP A 1 87 ? 14.901 -13.102 -2.660 1.00 86.06 87 ASP A N 1
ATOM 698 C CA . ASP A 1 87 ? 16.225 -12.540 -2.900 1.00 86.06 87 ASP A CA 1
ATOM 699 C C . ASP A 1 87 ? 16.217 -10.999 -2.746 1.00 86.06 87 ASP A C 1
ATOM 701 O O . ASP A 1 87 ? 15.587 -10.290 -3.543 1.00 86.06 87 ASP A O 1
ATOM 705 N N . PRO A 1 88 ? 16.948 -10.446 -1.753 1.00 79.94 88 PRO A N 1
ATOM 706 C CA . PRO A 1 88 ? 17.020 -9.005 -1.517 1.00 79.94 88 PRO A CA 1
ATOM 707 C C . PRO A 1 88 ? 17.609 -8.205 -2.686 1.00 79.94 88 PRO A C 1
ATOM 709 O O . PRO A 1 88 ? 17.348 -7.002 -2.788 1.00 79.94 88 PRO A O 1
ATOM 712 N N . LEU A 1 89 ? 18.419 -8.839 -3.540 1.00 86.44 89 LEU A N 1
ATOM 713 C CA . LEU A 1 89 ? 19.107 -8.190 -4.655 1.00 86.44 89 LEU A CA 1
ATOM 714 C C . LEU A 1 89 ? 18.356 -8.306 -5.979 1.00 86.44 89 LEU A C 1
ATOM 716 O O . LEU A 1 89 ? 18.610 -7.494 -6.866 1.00 86.44 89 LEU A O 1
ATOM 720 N N . PHE A 1 90 ? 17.371 -9.199 -6.086 1.00 89.75 90 PHE A N 1
ATOM 721 C CA . PHE A 1 90 ? 16.631 -9.472 -7.320 1.00 89.75 90 PHE A CA 1
ATOM 722 C C . PHE A 1 90 ? 16.181 -8.206 -8.068 1.00 89.75 90 PHE A C 1
ATOM 724 O O . PHE A 1 90 ? 16.474 -8.012 -9.247 1.00 89.75 90 PHE A O 1
ATOM 731 N N . TYR A 1 91 ? 15.493 -7.287 -7.381 1.00 89.38 91 TYR A N 1
ATOM 732 C CA . TYR A 1 91 ? 15.021 -6.053 -8.017 1.00 89.38 91 TYR A CA 1
ATOM 733 C C . TYR A 1 91 ? 16.159 -5.100 -8.395 1.00 89.38 91 TYR A C 1
ATOM 735 O O . TYR A 1 91 ? 16.016 -4.348 -9.361 1.00 89.38 91 TYR A O 1
ATOM 743 N N . GLN A 1 92 ? 17.264 -5.116 -7.646 1.00 89.62 92 GLN A N 1
ATOM 744 C CA . GLN A 1 92 ? 18.432 -4.290 -7.931 1.00 89.62 92 GLN A CA 1
ATOM 745 C C . GLN A 1 92 ? 19.150 -4.781 -9.194 1.00 89.62 92 GLN A C 1
ATOM 747 O O . GLN A 1 92 ? 19.430 -3.985 -10.086 1.00 89.62 92 GLN A O 1
ATOM 752 N N . GLU A 1 93 ? 19.338 -6.091 -9.329 1.00 92.00 93 GLU A N 1
ATOM 753 C CA . GLU A 1 93 ? 19.933 -6.692 -10.526 1.00 92.00 93 GLU A CA 1
ATOM 754 C C . GLU A 1 93 ? 19.114 -6.386 -11.789 1.00 92.00 93 GLU A C 1
ATOM 756 O O . GLU A 1 93 ? 19.677 -6.063 -12.838 1.00 92.00 93 GLU A O 1
ATOM 761 N N . LEU A 1 94 ? 17.778 -6.386 -11.683 1.00 92.19 94 LEU A N 1
ATOM 762 C CA . LEU A 1 94 ? 16.894 -6.009 -12.790 1.00 92.19 94 LEU A CA 1
ATOM 763 C C . LEU A 1 94 ? 17.106 -4.561 -13.255 1.00 92.19 94 LEU A C 1
ATOM 765 O O . LEU A 1 94 ? 17.215 -4.313 -14.458 1.00 92.19 94 LEU A O 1
ATOM 769 N N . VAL A 1 95 ? 17.158 -3.591 -12.334 1.00 92.31 95 VAL A N 1
ATOM 770 C CA . VAL A 1 95 ? 17.361 -2.181 -12.721 1.00 92.31 95 VAL A CA 1
ATOM 771 C C . VAL A 1 95 ? 18.767 -1.923 -13.246 1.00 92.31 95 VAL A C 1
ATOM 773 O O . VAL A 1 95 ? 18.915 -1.117 -14.164 1.00 92.31 95 VAL A O 1
ATOM 776 N N . ASP A 1 96 ? 19.778 -2.612 -12.717 1.00 93.00 96 ASP A N 1
ATOM 777 C CA . ASP A 1 96 ? 21.162 -2.476 -13.171 1.00 93.00 96 ASP A CA 1
ATOM 778 C C . ASP A 1 96 ? 21.334 -3.041 -14.584 1.00 93.00 96 ASP A C 1
ATOM 780 O O . ASP A 1 96 ? 21.939 -2.388 -15.435 1.00 93.00 96 ASP A O 1
ATOM 784 N N . ALA A 1 97 ? 20.709 -4.182 -14.891 1.00 94.81 97 ALA A N 1
ATOM 785 C CA . ALA A 1 97 ? 20.693 -4.741 -16.241 1.00 94.81 97 ALA A CA 1
ATOM 786 C C . ALA A 1 97 ? 19.998 -3.814 -17.258 1.00 94.81 97 ALA A C 1
ATOM 788 O O . ALA A 1 97 ? 20.467 -3.656 -18.388 1.00 94.81 97 ALA A O 1
ATOM 789 N N . VAL A 1 98 ? 18.888 -3.169 -16.875 1.00 94.94 98 VAL A N 1
ATOM 790 C CA . VAL A 1 98 ? 18.191 -2.195 -17.738 1.00 94.94 98 VAL A CA 1
ATOM 791 C C . VAL A 1 98 ? 19.032 -0.933 -17.939 1.00 94.94 98 VAL A C 1
ATOM 793 O O . VAL A 1 98 ? 19.143 -0.445 -19.068 1.00 94.94 98 VAL A O 1
ATOM 796 N N . PHE A 1 99 ? 19.658 -0.416 -16.880 1.00 94.06 99 PHE A N 1
ATOM 797 C CA . PHE A 1 99 ? 20.534 0.751 -16.970 1.00 94.06 99 PHE A CA 1
ATOM 798 C C . PHE A 1 99 ? 21.768 0.467 -17.832 1.00 94.06 99 PHE A C 1
ATOM 800 O O . PHE A 1 99 ? 22.085 1.267 -18.707 1.00 94.06 99 PHE A O 1
ATOM 807 N N . ALA A 1 100 ? 22.413 -0.692 -17.669 1.00 94.88 100 ALA A N 1
ATOM 808 C CA . ALA A 1 100 ? 23.576 -1.087 -18.465 1.00 94.88 100 ALA A CA 1
ATOM 809 C C . ALA A 1 100 ? 23.284 -1.127 -19.975 1.00 94.88 100 ALA A C 1
ATOM 811 O O . ALA A 1 100 ? 24.174 -0.881 -20.783 1.00 94.88 100 ALA A O 1
ATOM 812 N N . ARG A 1 101 ? 22.033 -1.415 -20.362 1.00 96.50 101 ARG A N 1
ATOM 813 C CA . ARG A 1 101 ? 21.603 -1.488 -21.767 1.00 96.50 101 ARG A CA 1
ATOM 814 C C . ARG A 1 101 ? 21.114 -0.163 -22.341 1.00 96.50 101 ARG A C 1
ATOM 816 O O . ARG A 1 101 ? 21.225 0.048 -23.543 1.00 96.50 101 ARG A O 1
ATOM 823 N N . THR A 1 102 ? 20.492 0.679 -21.521 1.00 95.19 102 THR A N 1
ATOM 824 C CA . THR A 1 102 ? 19.789 1.886 -21.995 1.00 95.19 102 THR A CA 1
ATOM 825 C C . THR A 1 102 ? 20.507 3.179 -21.639 1.00 95.19 102 THR A C 1
ATOM 827 O O . THR A 1 102 ? 20.241 4.206 -22.253 1.00 95.19 102 THR A O 1
ATOM 830 N N . HIS A 1 103 ? 21.369 3.148 -20.621 1.00 91.81 103 HIS A N 1
ATOM 831 C CA . HIS A 1 103 ? 21.934 4.315 -19.942 1.00 91.81 103 HIS A CA 1
ATOM 832 C C . HIS A 1 103 ? 20.885 5.327 -19.447 1.00 91.81 103 HIS A C 1
ATOM 834 O O . HIS A 1 103 ? 21.216 6.459 -19.097 1.00 91.81 103 HIS A O 1
ATOM 840 N N . LEU A 1 104 ? 19.617 4.914 -19.371 1.00 91.12 104 LEU A N 1
ATOM 841 C CA . LEU A 1 104 ? 18.519 5.696 -18.824 1.00 91.12 104 LEU A CA 1
ATOM 842 C C . LEU A 1 104 ? 18.231 5.242 -17.401 1.00 91.12 104 LEU A C 1
ATOM 844 O O . LEU A 1 104 ? 18.325 4.059 -17.071 1.00 91.12 104 LEU A O 1
ATOM 848 N N . ARG A 1 105 ? 17.837 6.193 -16.554 1.00 90.06 105 ARG A N 1
ATOM 849 C CA . ARG A 1 105 ? 17.485 5.904 -15.166 1.00 90.06 105 ARG A CA 1
ATOM 850 C C . ARG A 1 105 ? 16.361 4.869 -15.105 1.00 90.06 105 ARG A C 1
ATOM 852 O O . ARG A 1 105 ? 15.291 5.075 -15.677 1.00 90.06 105 ARG A O 1
ATOM 859 N N . ALA A 1 106 ? 16.608 3.792 -14.370 1.00 91.56 106 ALA A N 1
ATOM 860 C CA . ALA A 1 106 ? 15.701 2.663 -14.244 1.00 91.56 106 ALA A CA 1
ATOM 861 C C . ALA A 1 106 ? 15.105 2.596 -12.834 1.00 91.56 106 ALA A C 1
ATOM 863 O O . ALA A 1 106 ? 15.739 2.984 -11.844 1.00 91.56 106 ALA A O 1
ATOM 864 N N . TYR A 1 107 ? 13.874 2.093 -12.750 1.00 89.44 107 TYR A N 1
ATOM 865 C CA . TYR A 1 107 ? 13.128 1.931 -11.507 1.00 89.44 107 TYR A CA 1
ATOM 866 C C . TYR A 1 107 ? 12.352 0.614 -11.545 1.00 89.44 107 TYR A C 1
ATOM 868 O O . TYR A 1 107 ? 11.725 0.303 -12.557 1.00 89.44 107 TYR A O 1
ATOM 876 N N . VAL A 1 108 ? 12.330 -0.107 -10.427 1.00 90.50 108 VAL A N 1
ATOM 877 C CA . VAL A 1 108 ? 11.350 -1.165 -10.164 1.00 90.50 108 VAL A CA 1
ATOM 878 C C . VAL A 1 108 ? 10.391 -0.652 -9.103 1.00 90.50 108 VAL A C 1
ATOM 880 O O . VAL A 1 108 ? 10.809 -0.119 -8.073 1.00 90.50 108 VAL A O 1
ATOM 883 N N . LEU A 1 109 ? 9.098 -0.789 -9.377 1.00 88.69 109 LEU A N 1
ATOM 884 C CA . LEU A 1 109 ? 8.027 -0.205 -8.583 1.00 88.69 109 LEU A CA 1
ATOM 885 C C . LEU A 1 109 ? 7.028 -1.280 -8.155 1.00 88.69 109 LEU A C 1
ATOM 887 O O . LEU A 1 109 ? 6.775 -2.224 -8.899 1.00 88.69 109 LEU A O 1
ATOM 891 N N . SER A 1 110 ? 6.409 -1.092 -6.994 1.00 86.69 110 SER A N 1
ATOM 892 C CA . SER A 1 110 ? 5.258 -1.882 -6.548 1.00 86.69 110 SER A CA 1
ATOM 893 C C . SER A 1 110 ? 4.161 -0.974 -5.997 1.00 86.69 110 SER A C 1
ATOM 895 O O . SER A 1 110 ? 4.426 0.154 -5.586 1.00 86.69 110 SER 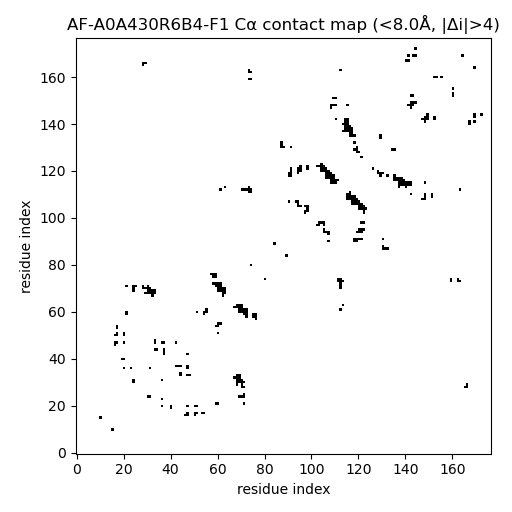A O 1
ATOM 897 N N . VAL A 1 111 ? 2.911 -1.436 -5.986 1.00 81.62 111 VAL A N 1
ATOM 898 C CA . VAL A 1 111 ? 1.812 -0.734 -5.306 1.00 81.62 111 VAL A CA 1
ATOM 899 C C . VAL A 1 111 ? 1.504 -1.469 -4.005 1.00 81.62 111 VAL A C 1
ATOM 901 O O . VAL A 1 111 ? 1.253 -2.672 -3.995 1.00 81.62 111 VAL A O 1
ATOM 904 N N . ARG A 1 112 ? 1.547 -0.735 -2.895 1.00 77.44 112 ARG A N 1
ATOM 905 C CA . ARG A 1 112 ? 1.252 -1.193 -1.531 1.00 77.44 112 ARG A CA 1
ATOM 906 C C . ARG A 1 112 ? -0.020 -0.506 -1.023 1.00 77.44 112 ARG A C 1
ATOM 908 O O . ARG A 1 112 ? -0.436 0.491 -1.623 1.00 77.44 112 ARG A O 1
ATOM 915 N N . PRO A 1 113 ? -0.622 -0.959 0.099 1.00 70.50 113 PRO A N 1
ATOM 916 C CA . PRO A 1 113 ? -1.830 -0.326 0.623 1.00 70.50 113 PRO A CA 1
ATOM 917 C C . PRO A 1 113 ? -1.691 1.185 0.813 1.00 70.50 113 PRO A C 1
ATOM 919 O O . PRO A 1 113 ? -2.649 1.925 0.639 1.00 70.50 113 PRO A O 1
ATOM 922 N N . TRP A 1 114 ? -0.492 1.641 1.159 1.00 73.00 114 TRP A N 1
ATOM 923 C CA . TRP A 1 114 ? -0.183 3.027 1.489 1.00 73.00 114 TRP A CA 1
ATOM 924 C C . TRP A 1 114 ? 0.515 3.803 0.351 1.00 73.00 114 TRP A C 1
ATOM 926 O O . TRP A 1 114 ? 0.943 4.932 0.573 1.00 73.00 114 TRP A O 1
ATOM 936 N N . GLY A 1 115 ? 0.608 3.249 -0.868 1.00 78.69 115 GLY A N 1
ATOM 937 C CA . GLY A 1 115 ? 1.062 3.995 -2.051 1.00 78.69 115 GLY A CA 1
ATOM 938 C C . GLY A 1 115 ? 1.985 3.232 -3.002 1.00 78.69 115 GLY A C 1
ATOM 939 O O . GLY A 1 115 ? 2.178 2.022 -2.894 1.00 78.69 115 GLY A O 1
ATOM 940 N N . LEU A 1 116 ? 2.571 3.967 -3.947 1.00 85.75 116 LEU A N 1
ATOM 941 C CA . LEU A 1 116 ? 3.596 3.490 -4.870 1.00 85.75 116 LEU A CA 1
ATOM 942 C C . LEU A 1 116 ? 4.951 3.416 -4.160 1.00 85.75 116 LEU A C 1
ATOM 944 O O . LEU A 1 116 ? 5.435 4.393 -3.586 1.00 85.75 116 LEU A O 1
ATOM 948 N N . HIS A 1 117 ? 5.574 2.254 -4.229 1.00 84.69 117 HIS A N 1
ATOM 949 C CA . HIS A 1 117 ? 6.850 1.924 -3.620 1.00 84.69 117 HIS A CA 1
ATOM 950 C C . HIS A 1 117 ? 7.943 1.839 -4.663 1.00 84.69 117 HIS A C 1
ATOM 952 O O . HIS A 1 117 ? 7.735 1.289 -5.741 1.00 84.69 117 HIS A O 1
ATOM 958 N N . LEU A 1 118 ? 9.116 2.349 -4.301 1.00 85.44 118 LEU A N 1
ATOM 959 C CA . LEU A 1 118 ? 10.332 2.145 -5.063 1.00 85.44 118 LEU A CA 1
ATOM 960 C C . LEU A 1 118 ? 11.071 0.937 -4.492 1.00 85.44 118 LEU A C 1
ATOM 962 O O . LEU A 1 118 ? 11.600 1.006 -3.384 1.00 85.44 118 LEU A O 1
ATOM 966 N N . GLU A 1 119 ? 11.064 -0.168 -5.234 1.00 86.00 119 GLU A N 1
ATOM 967 C CA . GLU A 1 119 ? 11.712 -1.413 -4.816 1.00 86.00 119 GLU A CA 1
ATOM 968 C C . GLU A 1 119 ? 13.213 -1.392 -5.128 1.00 86.00 119 GLU A C 1
ATOM 970 O O . GLU A 1 119 ? 14.016 -1.828 -4.307 1.00 86.00 119 GLU A O 1
ATOM 975 N N . ALA A 1 120 ? 13.590 -0.830 -6.281 1.00 88.00 120 ALA A N 1
ATOM 976 C CA . ALA A 1 120 ? 14.978 -0.635 -6.688 1.00 88.00 120 ALA A CA 1
ATOM 977 C C . ALA A 1 120 ? 15.106 0.470 -7.741 1.00 88.00 120 ALA A C 1
ATOM 979 O O . ALA A 1 120 ? 14.130 0.857 -8.390 1.00 88.00 120 ALA A O 1
ATOM 980 N N . THR A 1 121 ? 16.316 0.993 -7.922 1.00 89.31 121 THR A N 1
ATOM 981 C CA . THR A 1 121 ? 16.604 2.038 -8.912 1.00 89.31 121 THR A CA 1
ATOM 982 C C . THR A 1 121 ? 18.092 2.095 -9.243 1.00 89.31 121 THR A C 1
ATOM 984 O O . THR A 1 121 ? 18.927 1.816 -8.386 1.00 89.31 121 THR A O 1
ATOM 987 N N . SER A 1 122 ? 18.409 2.456 -10.486 1.00 90.69 122 SER A N 1
ATOM 988 C CA . SER A 1 122 ? 19.779 2.610 -10.981 1.00 90.69 122 SER A CA 1
ATOM 989 C C . SER A 1 122 ? 19.889 3.816 -11.913 1.00 90.69 122 SER A C 1
ATOM 991 O O . SER A 1 122 ? 18.887 4.248 -12.492 1.00 90.69 122 SER A O 1
ATOM 993 N N . GLY A 1 123 ? 21.097 4.364 -12.065 1.00 85.50 123 GLY A N 1
ATOM 994 C CA . GLY A 1 123 ? 21.378 5.502 -12.949 1.00 85.50 123 GLY A CA 1
ATOM 995 C C . GLY A 1 123 ? 21.347 6.889 -12.290 1.00 85.50 123 GLY A C 1
ATOM 996 O O . GLY A 1 123 ? 21.179 7.887 -12.989 1.00 85.50 123 GLY A O 1
ATOM 997 N N . HIS A 1 124 ? 21.502 6.989 -10.963 1.00 79.56 124 HIS A N 1
ATOM 998 C CA . HIS A 1 124 ? 21.763 8.260 -10.270 1.00 79.56 124 HIS A CA 1
ATOM 999 C C . HIS A 1 124 ? 23.118 8.217 -9.541 1.00 79.56 124 HIS A C 1
ATOM 1001 O O . HIS A 1 124 ? 23.411 7.268 -8.817 1.00 79.56 124 HIS A O 1
ATOM 1007 N N . GLN A 1 125 ? 23.968 9.235 -9.724 1.00 72.06 125 GLN A N 1
ATOM 1008 C CA . GLN A 1 125 ? 25.248 9.310 -9.007 1.00 72.06 125 GLN A CA 1
ATOM 1009 C C . GLN A 1 125 ? 25.010 9.458 -7.495 1.00 72.06 125 GLN A C 1
ATOM 1011 O O . GLN A 1 125 ? 24.162 10.239 -7.071 1.00 72.06 125 GLN A O 1
ATOM 1016 N N . GLY A 1 126 ? 25.744 8.693 -6.680 1.00 68.69 126 GLY A N 1
ATOM 1017 C CA . GLY A 1 126 ? 25.595 8.702 -5.217 1.00 68.69 126 GLY A CA 1
ATOM 1018 C C . GLY A 1 126 ? 24.314 8.033 -4.701 1.00 68.69 126 GLY A C 1
ATOM 1019 O O . GLY A 1 126 ? 23.926 8.240 -3.551 1.00 68.69 126 GLY A O 1
ATOM 1020 N N . GLN A 1 127 ? 23.633 7.247 -5.537 1.00 70.25 127 GLN A N 1
ATOM 1021 C CA . GLN A 1 127 ? 22.386 6.590 -5.170 1.00 70.25 127 GLN A CA 1
ATOM 1022 C C . GLN A 1 127 ? 22.583 5.567 -4.051 1.00 70.25 127 GLN A C 1
ATOM 1024 O O . GLN A 1 127 ? 23.372 4.630 -4.154 1.00 70.25 127 GLN A O 1
ATOM 1029 N N . ARG A 1 128 ? 21.819 5.738 -2.970 1.00 66.62 128 ARG A N 1
ATOM 1030 C CA . ARG A 1 128 ? 21.785 4.787 -1.862 1.00 66.62 128 ARG A CA 1
ATOM 1031 C C . ARG A 1 128 ? 20.971 3.560 -2.268 1.00 66.62 128 ARG A C 1
ATOM 1033 O O . ARG A 1 128 ? 19.815 3.695 -2.661 1.00 66.62 128 ARG A O 1
ATOM 1040 N N . LEU A 1 129 ? 21.566 2.380 -2.128 1.00 68.88 129 LEU A N 1
ATOM 1041 C CA . LEU A 1 129 ? 20.877 1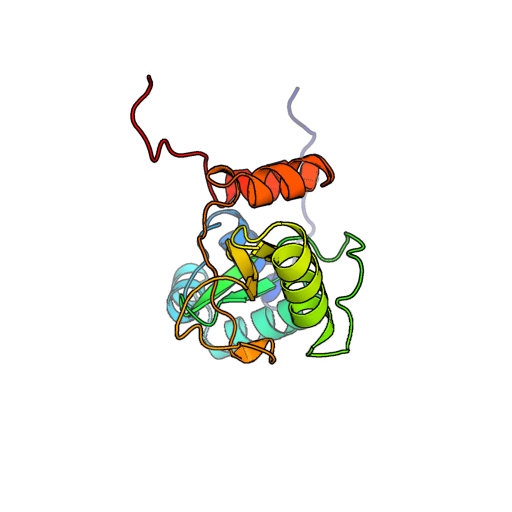.107 -2.319 1.00 68.88 129 LEU A CA 1
ATOM 1042 C C . LEU A 1 129 ? 19.962 0.818 -1.119 1.00 68.88 129 LEU A C 1
ATOM 1044 O O . LEU A 1 129 ? 20.359 1.004 0.037 1.00 68.88 129 LEU A O 1
ATOM 1048 N N . TRP A 1 130 ? 18.751 0.325 -1.390 1.00 71.62 130 TRP A N 1
ATOM 1049 C CA . TRP A 1 130 ? 17.804 -0.153 -0.372 1.00 71.62 130 TRP A CA 1
ATOM 1050 C C . TRP A 1 130 ? 17.519 -1.649 -0.555 1.00 71.62 130 TRP A C 1
ATOM 1052 O O . TRP A 1 130 ? 16.381 -2.030 -0.848 1.00 71.62 130 TRP A O 1
ATOM 1062 N N . PRO A 1 131 ? 18.537 -2.515 -0.378 1.00 66.06 131 PRO A N 1
ATOM 1063 C CA . PRO A 1 131 ? 18.397 -3.945 -0.649 1.00 66.06 131 PRO A CA 1
ATOM 1064 C C . PRO A 1 131 ? 17.327 -4.587 0.241 1.00 66.06 131 PRO A C 1
ATOM 1066 O O . PRO A 1 131 ? 16.610 -5.483 -0.182 1.00 66.06 131 PRO A O 1
ATOM 1069 N N . PHE A 1 132 ? 17.128 -4.066 1.452 1.00 72.00 132 PHE A N 1
ATOM 1070 C CA . PHE A 1 132 ? 16.176 -4.633 2.396 1.00 72.00 132 PHE A CA 1
ATOM 1071 C C . PHE A 1 132 ? 14.796 -3.956 2.355 1.00 72.00 132 PHE A C 1
ATOM 1073 O O . PHE A 1 132 ? 14.736 -2.723 2.421 1.00 72.00 132 PHE A O 1
ATOM 1080 N N . PRO A 1 133 ? 13.686 -4.725 2.354 1.00 68.25 133 PRO A N 1
ATOM 1081 C CA . PRO A 1 133 ? 12.323 -4.189 2.299 1.00 68.25 133 PRO A CA 1
ATOM 1082 C C . PRO A 1 133 ? 11.993 -3.138 3.368 1.00 68.25 133 PRO A C 1
ATOM 1084 O O . PRO A 1 133 ? 11.324 -2.152 3.073 1.00 68.25 133 PRO A O 1
ATOM 1087 N N . TRP A 1 134 ? 12.504 -3.290 4.594 1.00 70.75 134 TRP A N 1
ATOM 1088 C CA . TRP A 1 134 ? 12.256 -2.350 5.699 1.00 70.75 134 TRP A CA 1
ATOM 1089 C C . TRP A 1 134 ? 12.939 -0.984 5.532 1.00 70.75 134 TRP A C 1
ATOM 1091 O O . TRP A 1 134 ? 12.584 -0.032 6.222 1.00 70.75 134 TRP A O 1
ATOM 1101 N N . ASN A 1 135 ? 13.898 -0.863 4.612 1.00 68.88 135 ASN A N 1
ATOM 1102 C CA . ASN A 1 135 ? 14.553 0.407 4.297 1.00 68.88 135 ASN A CA 1
ATOM 1103 C C . ASN A 1 135 ? 13.815 1.199 3.206 1.00 68.88 135 ASN A C 1
ATOM 1105 O O . ASN A 1 135 ? 14.173 2.349 2.939 1.00 68.88 135 ASN A O 1
ATOM 1109 N N . ARG A 1 136 ? 12.812 0.593 2.558 1.00 71.62 136 ARG A N 1
ATOM 1110 C C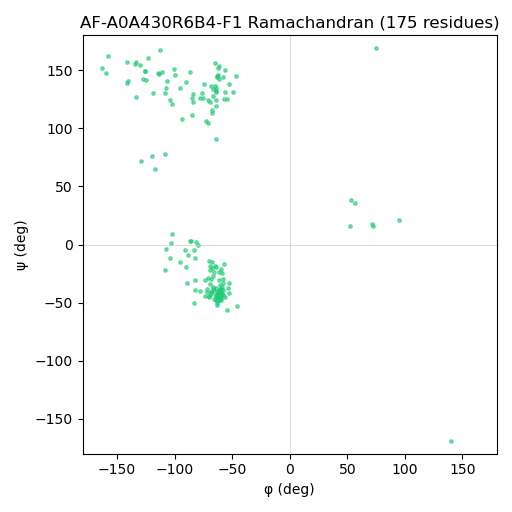A . ARG A 1 136 ? 12.110 1.163 1.406 1.00 71.62 136 ARG A CA 1
ATOM 1111 C C . ARG A 1 136 ? 10.988 2.078 1.892 1.00 71.62 136 ARG A C 1
ATOM 1113 O O . ARG A 1 136 ? 10.136 1.675 2.681 1.00 71.62 136 ARG A O 1
ATOM 1120 N N . LYS A 1 137 ? 10.984 3.322 1.413 1.00 66.06 137 LYS A N 1
ATOM 1121 C CA . LYS A 1 137 ? 9.896 4.281 1.650 1.00 66.06 137 LYS A CA 1
ATOM 1122 C C . LYS A 1 137 ? 8.983 4.345 0.415 1.00 66.06 137 LYS A C 1
ATOM 1124 O O . LYS A 1 137 ? 9.472 4.135 -0.698 1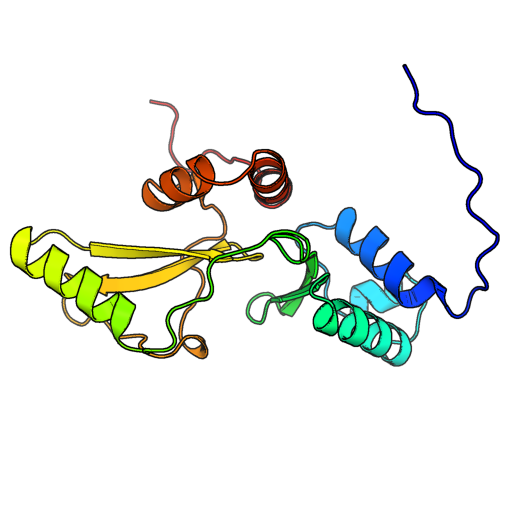.00 66.06 137 LYS A O 1
ATOM 1129 N N . PRO A 1 138 ? 7.685 4.653 0.576 1.00 65.31 138 PRO A N 1
ATOM 1130 C CA . PRO A 1 138 ? 6.814 4.992 -0.534 1.00 65.31 138 PRO A CA 1
ATOM 1131 C C . PRO A 1 138 ? 7.428 6.162 -1.300 1.00 65.31 138 PRO A C 1
ATOM 1133 O O . PRO A 1 138 ? 7.829 7.164 -0.706 1.00 65.31 138 PRO A O 1
ATOM 1136 N N . ALA A 1 139 ? 7.493 6.026 -2.619 1.00 69.62 139 ALA A N 1
ATOM 1137 C CA . ALA A 1 139 ? 7.911 7.103 -3.504 1.00 69.62 139 ALA A CA 1
ATOM 1138 C C . ALA A 1 139 ? 6.822 8.180 -3.591 1.00 69.62 139 ALA A C 1
ATOM 1140 O O . ALA A 1 139 ? 7.116 9.370 -3.637 1.00 69.62 139 ALA A O 1
ATOM 1141 N N . THR A 1 140 ? 5.556 7.757 -3.606 1.00 77.00 140 THR A N 1
ATOM 1142 C CA . THR A 1 140 ? 4.387 8.638 -3.585 1.00 77.00 140 THR A CA 1
ATOM 1143 C C . THR A 1 140 ? 3.141 7.848 -3.199 1.00 77.00 140 THR A C 1
ATOM 1145 O O . THR A 1 140 ? 3.037 6.661 -3.493 1.00 77.00 140 THR A O 1
ATOM 1148 N N . ALA A 1 141 ? 2.158 8.506 -2.589 1.00 74.00 141 ALA A N 1
ATOM 1149 C CA . ALA A 1 141 ? 0.830 7.929 -2.386 1.00 74.00 141 ALA A CA 1
ATOM 1150 C C . ALA A 1 141 ? 0.043 7.777 -3.709 1.00 74.00 141 ALA A C 1
ATOM 1152 O O . ALA A 1 141 ? -0.911 7.012 -3.784 1.00 74.00 141 ALA A O 1
ATOM 1153 N N . HIS A 1 142 ? 0.446 8.488 -4.766 1.00 81.50 142 HIS A N 1
ATOM 1154 C CA . HIS A 1 142 ? -0.353 8.706 -5.971 1.00 81.50 142 HIS A CA 1
ATOM 1155 C C . HIS A 1 142 ? 0.179 7.923 -7.173 1.00 81.50 142 HIS A C 1
ATOM 1157 O O . HIS A 1 142 ? 0.835 8.485 -8.053 1.00 81.50 142 HIS A O 1
ATOM 1163 N N . ALA A 1 143 ? -0.106 6.618 -7.237 1.00 86.25 143 ALA A N 1
ATOM 1164 C CA . ALA A 1 143 ? 0.355 5.779 -8.347 1.00 86.25 143 ALA A CA 1
ATOM 1165 C C . ALA A 1 143 ? -0.144 6.288 -9.715 1.00 86.25 143 ALA A C 1
ATOM 1167 O O . ALA A 1 143 ? 0.604 6.229 -10.696 1.00 86.25 143 ALA A O 1
ATOM 1168 N N . HIS A 1 144 ? -1.349 6.876 -9.764 1.00 88.12 144 HIS A N 1
ATOM 1169 C CA . HIS A 1 144 ? -1.945 7.455 -10.977 1.00 88.12 144 HIS A CA 1
ATOM 1170 C C . HIS A 1 144 ? -1.100 8.570 -11.608 1.00 88.12 144 HIS A C 1
ATOM 1172 O O . HIS A 1 144 ? -1.200 8.808 -12.809 1.00 88.12 144 HIS A O 1
ATOM 1178 N N . ALA A 1 145 ? -0.257 9.238 -10.818 1.00 89.25 145 ALA A N 1
ATOM 1179 C CA . ALA A 1 145 ? 0.577 10.353 -11.257 1.00 89.25 145 ALA A CA 1
ATOM 1180 C C . ALA A 1 145 ? 1.924 9.915 -11.864 1.00 89.25 145 ALA A C 1
ATOM 1182 O O . ALA A 1 145 ? 2.749 10.758 -12.205 1.00 89.25 145 ALA A O 1
ATOM 1183 N N . SER A 1 146 ? 2.176 8.609 -11.997 1.00 90.12 146 SER A N 1
ATOM 1184 C CA . SER A 1 146 ? 3.425 8.072 -12.548 1.00 90.12 146 SER A CA 1
ATOM 1185 C C . SER A 1 146 ? 3.161 7.107 -13.704 1.00 90.12 146 SER A C 1
ATOM 1187 O O . SER A 1 146 ? 2.143 6.416 -13.730 1.00 90.12 146 SER A O 1
ATOM 1189 N N . ALA A 1 147 ? 4.082 7.025 -14.669 1.00 90.56 147 ALA A N 1
ATOM 1190 C CA . ALA A 1 147 ? 3.969 6.064 -15.769 1.00 90.56 147 ALA A CA 1
ATOM 1191 C C . ALA A 1 147 ? 3.960 4.613 -15.256 1.00 90.56 147 ALA A C 1
ATOM 1193 O O . ALA A 1 147 ? 3.065 3.849 -15.604 1.00 90.56 147 ALA A O 1
ATOM 1194 N N . GLY A 1 148 ? 4.896 4.264 -14.366 1.00 90.50 148 GLY A N 1
ATOM 1195 C CA . GLY A 1 148 ? 4.971 2.924 -13.783 1.00 90.50 148 GLY A CA 1
ATOM 1196 C C . GLY A 1 148 ? 3.776 2.580 -12.894 1.00 90.50 148 GLY A C 1
ATOM 1197 O O . GLY A 1 148 ? 3.241 1.483 -12.991 1.00 90.50 148 GLY A O 1
ATOM 1198 N N . GLY A 1 149 ? 3.286 3.526 -12.088 1.00 90.88 149 GLY A N 1
ATOM 1199 C CA . GLY A 1 149 ? 2.080 3.316 -11.290 1.00 90.88 149 GLY A CA 1
ATOM 1200 C C . GLY A 1 149 ? 0.839 3.094 -12.155 1.00 90.88 149 GLY A C 1
ATOM 1201 O O . GLY A 1 149 ? 0.103 2.148 -11.901 1.00 90.88 149 GLY A O 1
ATOM 1202 N N . ARG A 1 150 ? 0.641 3.874 -13.229 1.00 92.50 150 ARG A N 1
ATOM 1203 C CA . ARG A 1 150 ? -0.442 3.625 -14.201 1.00 92.50 150 ARG A CA 1
ATOM 1204 C C . ARG A 1 150 ? -0.319 2.257 -14.873 1.00 92.50 150 ARG A C 1
ATOM 1206 O O . ARG A 1 150 ? -1.327 1.576 -15.011 1.00 92.50 150 ARG A O 1
ATOM 1213 N N . ALA A 1 151 ? 0.894 1.845 -15.243 1.00 93.44 151 ALA A N 1
ATOM 1214 C CA . ALA A 1 151 ? 1.132 0.531 -15.837 1.00 93.44 151 ALA A CA 1
ATOM 1215 C C . ALA A 1 151 ? 0.767 -0.613 -14.876 1.00 93.44 151 ALA A C 1
ATOM 1217 O O . ALA A 1 151 ? 0.121 -1.568 -15.298 1.00 93.44 151 ALA A O 1
ATOM 1218 N N . ILE A 1 152 ? 1.115 -0.494 -13.588 1.00 90.12 152 ILE A N 1
ATOM 1219 C CA . ILE A 1 152 ? 0.722 -1.469 -12.561 1.00 90.12 152 ILE A CA 1
ATOM 1220 C C . ILE A 1 152 ? -0.800 -1.492 -12.410 1.00 90.12 152 ILE A C 1
ATOM 1222 O O . ILE A 1 152 ? -1.398 -2.558 -12.502 1.00 90.12 152 ILE A O 1
ATOM 1226 N N . LEU A 1 153 ? -1.433 -0.328 -12.218 1.00 88.06 153 LEU A N 1
ATOM 1227 C CA . LEU A 1 153 ? -2.884 -0.234 -12.029 1.00 88.06 153 LEU A CA 1
ATOM 1228 C C . LEU A 1 153 ? -3.665 -0.809 -13.219 1.00 88.06 153 LEU A C 1
ATOM 1230 O O . LEU A 1 153 ? -4.681 -1.453 -13.005 1.00 88.06 153 LEU A O 1
ATOM 1234 N N . ALA A 1 154 ? -3.177 -0.639 -14.450 1.00 91.88 154 ALA A N 1
ATOM 1235 C CA . ALA A 1 154 ? -3.819 -1.171 -15.653 1.00 91.88 154 ALA A CA 1
ATOM 1236 C C . ALA A 1 154 ? -3.862 -2.710 -15.724 1.00 91.88 154 ALA A C 1
ATOM 1238 O O . ALA A 1 154 ? -4.644 -3.251 -16.498 1.00 91.88 154 ALA A O 1
ATOM 1239 N N . HIS A 1 155 ? -3.032 -3.408 -14.942 1.00 89.12 155 HIS A N 1
ATOM 1240 C CA . HIS A 1 155 ? -2.991 -4.875 -14.887 1.00 89.12 155 HIS A CA 1
ATOM 1241 C C . HIS A 1 155 ? -3.675 -5.447 -13.638 1.00 89.12 155 HIS A C 1
ATOM 1243 O O . HIS A 1 155 ? -3.664 -6.661 -13.435 1.00 89.12 155 HIS A O 1
ATOM 1249 N N . LEU A 1 156 ? -4.246 -4.597 -12.781 1.00 83.69 156 LEU A N 1
ATOM 1250 C CA . LEU A 1 156 ? -5.009 -5.051 -11.625 1.00 83.69 156 LEU A CA 1
ATOM 1251 C C . LEU A 1 156 ? -6.478 -5.295 -12.007 1.00 83.69 156 LEU A C 1
ATOM 1253 O O . LEU A 1 156 ? -7.013 -4.563 -12.841 1.00 83.69 156 LEU A O 1
ATOM 1257 N N . PRO A 1 157 ? -7.151 -6.266 -11.362 1.00 83.56 157 PRO A N 1
ATOM 1258 C CA . PRO A 1 157 ? -8.607 -6.370 -11.371 1.00 83.56 157 PRO A CA 1
ATOM 1259 C C . PRO A 1 157 ? -9.295 -5.029 -11.083 1.00 83.56 157 PRO A C 1
ATOM 1261 O O . PRO A 1 157 ? -8.809 -4.228 -10.277 1.00 83.56 157 PRO A O 1
ATOM 1264 N N . GLU A 1 158 ? -10.440 -4.789 -11.717 1.00 84.94 158 GLU A N 1
ATOM 1265 C CA . GLU A 1 158 ? -11.161 -3.513 -11.648 1.00 84.94 158 GLU A CA 1
ATOM 1266 C C . GLU A 1 158 ? -11.527 -3.125 -10.207 1.00 84.94 158 GLU A C 1
ATOM 1268 O O . GLU A 1 158 ? -11.367 -1.972 -9.801 1.00 84.94 158 GLU A O 1
ATOM 1273 N N . GLU A 1 159 ? -11.933 -4.096 -9.389 1.00 78.56 159 GLU A N 1
ATOM 1274 C CA . GLU A 1 159 ? -12.283 -3.893 -7.982 1.00 78.56 159 GLU A CA 1
ATOM 1275 C C . GLU A 1 159 ? -11.095 -3.352 -7.188 1.00 78.56 159 GLU A C 1
ATOM 1277 O O . GLU A 1 159 ? -11.247 -2.526 -6.281 1.00 78.56 159 GLU A O 1
ATOM 1282 N N . LEU A 1 160 ? -9.890 -3.793 -7.552 1.00 79.69 160 LEU A N 1
ATOM 1283 C CA . LEU A 1 160 ? -8.672 -3.326 -6.925 1.00 79.69 160 LEU A CA 1
ATOM 1284 C C . LEU A 1 160 ? -8.324 -1.909 -7.372 1.00 79.69 160 LEU A C 1
ATOM 1286 O O . LEU A 1 160 ? -8.043 -1.050 -6.535 1.00 79.69 160 LEU A O 1
ATOM 1290 N N . VAL A 1 161 ? -8.427 -1.621 -8.668 1.00 84.88 161 VAL A N 1
ATOM 1291 C CA . VAL A 1 161 ? -8.237 -0.258 -9.177 1.00 84.88 161 VAL A CA 1
ATOM 1292 C C . VAL A 1 161 ? -9.191 0.714 -8.479 1.00 84.88 161 VAL A C 1
ATOM 1294 O O . VAL A 1 161 ? -8.751 1.756 -7.990 1.00 84.88 161 VAL A O 1
ATOM 1297 N N . HIS A 1 162 ? -10.466 0.350 -8.332 1.00 81.94 162 HIS A N 1
ATOM 1298 C CA . HIS A 1 162 ? -11.442 1.148 -7.593 1.00 81.94 162 HIS A CA 1
ATOM 1299 C C . HIS A 1 162 ? -11.060 1.344 -6.125 1.00 81.94 162 HIS A C 1
ATOM 1301 O O . HIS A 1 162 ? -11.087 2.477 -5.641 1.00 81.94 162 HIS A O 1
ATOM 1307 N N . GLY A 1 163 ? -10.643 0.287 -5.423 1.00 77.31 163 GLY A N 1
ATOM 1308 C CA . GLY A 1 163 ? -10.165 0.395 -4.042 1.00 77.31 163 GLY A CA 1
ATOM 1309 C C . GLY A 1 163 ? -8.966 1.340 -3.903 1.00 77.31 163 GLY A C 1
ATOM 1310 O O . GLY A 1 163 ? -8.931 2.180 -2.999 1.00 77.31 163 GLY A O 1
ATOM 1311 N N . HIS A 1 164 ? -8.010 1.262 -4.833 1.00 80.88 164 HIS A N 1
ATOM 1312 C CA . HIS A 1 164 ? -6.854 2.153 -4.865 1.00 80.88 164 HIS A CA 1
ATOM 1313 C C . HIS A 1 164 ? -7.255 3.611 -5.107 1.00 80.88 164 HIS A C 1
ATOM 1315 O O . HIS A 1 164 ? -6.807 4.494 -4.378 1.00 80.88 164 HIS A O 1
ATOM 1321 N N . LEU A 1 165 ? -8.104 3.877 -6.103 1.00 84.38 165 LEU A N 1
ATOM 1322 C CA . LEU A 1 165 ? -8.506 5.236 -6.480 1.00 84.38 165 LEU A CA 1
ATOM 1323 C C . LEU A 1 165 ? -9.475 5.875 -5.482 1.00 84.38 165 LEU A C 1
ATOM 1325 O O . LEU A 1 165 ? -9.425 7.084 -5.287 1.00 84.38 165 LEU A O 1
ATOM 1329 N N . HIS A 1 166 ? -10.313 5.091 -4.802 1.00 80.44 166 HIS A N 1
ATOM 1330 C CA . HIS A 1 166 ? -11.118 5.593 -3.687 1.00 80.44 166 HIS A CA 1
ATOM 1331 C C . HIS A 1 166 ? -10.221 6.121 -2.560 1.00 80.44 166 HIS A C 1
ATOM 1333 O O . HIS A 1 166 ? -10.493 7.155 -1.953 1.00 80.44 166 HIS A O 1
ATOM 1339 N N . ARG A 1 167 ? -9.113 5.420 -2.302 1.00 76.56 167 ARG A N 1
ATOM 1340 C CA . ARG A 1 167 ? -8.149 5.790 -1.268 1.00 76.56 167 ARG A CA 1
ATOM 1341 C C . ARG A 1 167 ? -7.217 6.923 -1.675 1.00 76.56 167 ARG A C 1
ATOM 1343 O O . ARG A 1 167 ? -6.911 7.796 -0.864 1.00 76.56 167 ARG A O 1
ATOM 1350 N N . PHE A 1 168 ? -6.763 6.910 -2.918 1.00 81.81 168 PHE A N 1
ATOM 1351 C CA . PHE A 1 168 ? -5.905 7.933 -3.490 1.00 81.81 168 PHE A CA 1
ATOM 1352 C C . PHE A 1 168 ? -6.620 8.563 -4.684 1.00 81.81 168 PHE A C 1
ATOM 1354 O O . PHE A 1 168 ? -6.273 8.254 -5.827 1.00 81.81 168 PHE A O 1
ATOM 1361 N N . PRO A 1 169 ? -7.610 9.449 -4.435 1.00 85.75 169 PRO A N 1
ATOM 1362 C CA . PRO A 1 169 ? -8.355 10.087 -5.506 1.00 85.75 169 PRO A CA 1
ATOM 1363 C C . PRO A 1 169 ? -7.416 10.748 -6.513 1.00 85.75 169 PRO A C 1
ATOM 1365 O O . PRO A 1 169 ? -6.449 11.407 -6.096 1.00 85.75 169 PRO A O 1
ATOM 1368 N N . PRO A 1 170 ? -7.691 10.614 -7.822 1.00 88.31 170 PRO A N 1
ATOM 1369 C CA . PRO A 1 170 ? -6.956 11.333 -8.841 1.00 88.31 170 PRO A CA 1
ATOM 1370 C C . PRO A 1 170 ? -6.975 12.832 -8.553 1.00 88.31 170 PRO A C 1
ATOM 1372 O O . PRO A 1 170 ? -8.028 13.448 -8.398 1.00 88.31 170 PRO A O 1
ATOM 1375 N N . LYS A 1 171 ? -5.784 13.415 -8.477 1.00 87.19 171 LYS A N 1
ATOM 1376 C CA . LYS A 1 171 ? -5.576 14.857 -8.362 1.00 87.19 171 LYS A CA 1
ATOM 1377 C C . LYS A 1 171 ? -4.659 15.320 -9.490 1.00 87.19 171 LYS A C 1
ATOM 1379 O O . LYS A 1 171 ? -3.715 14.588 -9.814 1.00 87.19 171 LYS A O 1
ATOM 1384 N N . PRO A 1 172 ? -4.915 16.499 -10.079 1.00 86.06 172 PRO A N 1
ATOM 1385 C CA . PRO A 1 172 ? -3.995 17.103 -11.028 1.00 86.06 172 PRO A CA 1
ATOM 1386 C C . PRO A 1 172 ? -2.735 17.564 -10.283 1.00 86.06 172 PRO A C 1
ATOM 1388 O O . PRO A 1 172 ? -2.819 18.342 -9.335 1.00 86.06 172 PRO A O 1
ATOM 1391 N N . PHE A 1 173 ? -1.570 17.065 -10.701 1.00 85.31 173 PHE A N 1
ATOM 1392 C CA . PHE A 1 173 ? -0.260 17.492 -10.177 1.00 85.31 173 PHE A CA 1
ATOM 1393 C C . PHE A 1 173 ? 0.498 18.408 -11.138 1.00 85.31 173 PHE A C 1
ATOM 1395 O O . PHE A 1 173 ? 1.490 19.022 -10.756 1.00 85.31 173 PHE A O 1
ATOM 1402 N N . THR A 1 174 ? 0.027 18.503 -12.378 1.00 85.56 174 THR A N 1
ATOM 1403 C CA . THR A 1 174 ? 0.565 19.369 -13.424 1.00 85.56 174 THR A CA 1
ATOM 1404 C C . THR A 1 174 ? -0.583 20.158 -14.059 1.00 85.56 174 THR A C 1
ATOM 1406 O O . THR A 1 174 ? -1.725 19.688 -14.013 1.00 85.56 174 THR A O 1
ATOM 1409 N N . PRO A 1 175 ? -0.315 21.339 -14.645 1.00 83.69 175 PRO A N 1
ATOM 1410 C CA . PRO A 1 175 ? -1.323 22.104 -15.376 1.00 83.69 175 PRO A CA 1
ATOM 1411 C C . PRO A 1 175 ? -1.962 21.281 -16.500 1.00 83.69 175 PRO A C 1
ATOM 1413 O O . PRO A 1 175 ? -1.307 20.413 -17.080 1.00 83.69 175 PRO A O 1
ATOM 1416 N N . LEU A 1 176 ? -3.228 21.571 -16.811 1.00 74.19 176 LEU A N 1
ATOM 1417 C CA . LEU A 1 176 ? -3.860 21.087 -18.037 1.00 74.19 176 LEU A CA 1
ATOM 1418 C C . LEU A 1 176 ? -3.224 21.854 -19.202 1.00 74.19 176 LEU A C 1
ATOM 1420 O O . LEU A 1 176 ? -3.465 23.050 -19.352 1.00 74.19 176 LEU A O 1
ATOM 1424 N N . THR A 1 177 ? -2.345 21.180 -19.938 1.00 55.31 177 THR A N 1
ATOM 1425 C CA . THR A 1 177 ? -1.844 21.629 -21.245 1.00 55.31 177 THR A CA 1
ATOM 1426 C C . THR A 1 177 ? -2.886 21.411 -22.320 1.00 55.31 177 THR A C 1
ATOM 1428 O O . THR A 1 177 ? -3.484 20.309 -22.299 1.00 55.31 177 THR A O 1
#

pLDDT: mean 81.1, std 14.6, range [33.59, 96.5]

Foldseek 3Di:
DDDDDDPDPPDDPLPCLLVLLLVVQVVVQLADALVVSCVVVVHDSVSNVVSLVVCVVLQQWDQDPPVRGIHGWPPGSPDDDPDDDPQLCVQAVVQVVVCVVPVDKGFDWDATSQAIWTSYIDNDPPDDGDSDPVSTDHPDRALVVDPVSVVNLVPDDPVRVVSSCVSVPDDDPDDDD

InterPro domains:
  IPR013196 Helix-turn-helix, type 11 [PF08279] (20-60)
  IPR029016 GAF-like domain superfamily [G3DSA:3.30.450.40] (90-177)
  IPR036388 Winged helix-like DNA-binding domain superfamily [G3DSA:1.10.10.10] (18-72)
  IPR036390 Winged helix DNA-binding domain superfamily [SSF46785] (19-79)

Organism: Thermus scotoductus (NCBI:txid37636)